Protein AF-A0A7S0DCH8-F1 (afdb_monomer_lite)

Organism: Micromonas pusilla (NCBI:txid38833)

Radius of gyration: 23.66 Å; chains: 1; bounding box: 66×53×72 Å

Sequence (239 aa):
LSTSRATRSSSPWPILDALDDAREVLRHDPRRASEAPAEMHWTLSDPSPGPRAVVRAVAETARVSAALAEELVDMGAVYVDHWPEGRAEARDGDGDGARLFGWSKVEGVSPPPTQATSPSSGGPSAAKKEKWTRVRDKDAVLHKHQRVRVHVHPRRYRDGCWLGAAAWRARVLHEDDDYFVVNKPARLPTQAHESNGCECVPGCVERSLGLNPGTLRVTHRLDASTSGVVVLAKHRAAA

Foldseek 3Di:
DDPPPQPQPDDPQVVLVVVVVVVVVVVPPPPDDPPDDPPDLKWKDDFDQFKDQQLVQQCVGVVHDSSLSLSQLQQLQKWKAAPPAPDDPPPPDDDDDPDDDDDDDDPPDDDPDDDDDDDDDDDPDPRPPHDIDGHNDRRDIRGGRMMMMGSSNADDQRVFQRNAQVSFVVQFPDDDPWKTKGFGDASAWQAADNRGHARHPQNSSCVRNVHDPPQWAFPDTDDNRDTGMGMTTRDDVSD

InterPro domains:
  IPR006145 Pseudouridine synthase, RsuA/RluA-like [PF00849] (178-239)
  IPR020103 Pseudouridine synthase, catalytic domain superfamily [SSF55120] (168-239)
  IPR050188 RluA Pseudouridine Synthase [PTHR21600] (61-239)

Structure (mmCIF, N/CA/C/O backbone):
data_AF-A0A7S0DCH8-F1
#
_entry.id   AF-A0A7S0DCH8-F1
#
loop_
_atom_site.group_PDB
_atom_site.id
_atom_site.type_symbol
_atom_site.label_atom_id
_atom_site.label_alt_id
_atom_site.label_comp_id
_atom_site.label_asym_id
_atom_site.label_entity_id
_atom_site.label_seq_id
_atom_site.pdbx_PDB_ins_code
_atom_site.Cartn_x
_atom_site.Cartn_y
_atom_site.Cartn_z
_atom_site.occupancy
_atom_site.B_iso_or_equiv
_atom_site.auth_seq_id
_atom_site.auth_comp_id
_atom_site.auth_asym_id
_atom_site.auth_atom_id
_atom_site.pdbx_PDB_model_num
ATOM 1 N N . LEU A 1 1 ? -5.850 15.578 -31.309 1.00 35.41 1 LEU A N 1
ATOM 2 C CA . LEU A 1 1 ? -5.074 14.724 -30.381 1.00 35.41 1 LEU A CA 1
ATOM 3 C C . LEU A 1 1 ? -6.064 14.082 -29.423 1.00 35.41 1 LEU A C 1
ATOM 5 O O . LEU A 1 1 ? -6.590 14.769 -28.560 1.00 35.41 1 LEU A O 1
ATOM 9 N N . SER A 1 2 ? -6.419 12.821 -29.674 1.00 32.66 2 SER A N 1
ATOM 10 C CA . SER A 1 2 ? -7.383 12.080 -28.857 1.00 32.66 2 SER A CA 1
ATOM 11 C C . SER A 1 2 ? -6.761 11.819 -27.487 1.00 32.66 2 SER A C 1
ATOM 13 O O . SER A 1 2 ? -5.799 11.059 -27.373 1.00 32.66 2 SER A O 1
ATOM 15 N N . THR A 1 3 ? -7.252 12.500 -26.455 1.00 38.00 3 THR A N 1
ATOM 16 C CA . THR A 1 3 ? -6.931 12.199 -25.063 1.00 38.00 3 THR A CA 1
ATOM 17 C C . THR A 1 3 ? -7.589 10.869 -24.720 1.00 38.00 3 THR A C 1
ATOM 19 O O . THR A 1 3 ? -8.711 10.813 -24.222 1.00 38.00 3 THR A O 1
ATOM 22 N N . SER A 1 4 ? -6.879 9.775 -25.004 1.00 36.22 4 SER A N 1
ATOM 23 C CA . SER A 1 4 ? -7.153 8.485 -24.382 1.00 36.22 4 SER A CA 1
ATOM 24 C C . SER A 1 4 ? -7.036 8.692 -22.876 1.00 36.22 4 SER A C 1
ATOM 26 O O . SER A 1 4 ? -5.943 8.731 -22.306 1.00 36.22 4 SER A O 1
ATOM 28 N N . ARG A 1 5 ? -8.177 8.926 -22.228 1.00 40.16 5 ARG A N 1
ATOM 29 C CA . ARG A 1 5 ? -8.318 8.839 -20.783 1.00 40.16 5 ARG A CA 1
ATOM 30 C C . ARG A 1 5 ? -8.108 7.366 -20.476 1.00 40.16 5 ARG A C 1
ATOM 32 O O . ARG A 1 5 ? -9.068 6.604 -20.477 1.00 40.16 5 ARG A O 1
ATOM 39 N N . ALA A 1 6 ? -6.843 6.976 -20.305 1.00 43.16 6 ALA A N 1
ATOM 40 C CA . ALA A 1 6 ? -6.470 5.666 -19.805 1.00 43.16 6 ALA A CA 1
ATOM 41 C C . ALA A 1 6 ? -7.393 5.395 -18.620 1.00 43.16 6 ALA A C 1
ATOM 43 O O . ALA A 1 6 ? -7.410 6.164 -17.653 1.00 43.16 6 ALA A O 1
ATOM 44 N N . THR A 1 7 ? -8.265 4.403 -18.767 1.00 42.72 7 THR A N 1
ATOM 45 C CA . THR A 1 7 ? -9.204 4.001 -17.730 1.00 42.72 7 THR A CA 1
ATOM 46 C C . THR A 1 7 ? -8.355 3.583 -16.544 1.00 42.72 7 THR A C 1
ATOM 48 O O . THR A 1 7 ? -7.795 2.487 -16.545 1.00 42.72 7 THR A O 1
ATOM 51 N N . ARG A 1 8 ? -8.172 4.493 -15.577 1.00 54.69 8 ARG A N 1
ATOM 52 C CA . ARG A 1 8 ? -7.524 4.173 -14.307 1.00 54.69 8 ARG A CA 1
ATOM 53 C C . ARG A 1 8 ? -8.251 2.951 -13.770 1.00 54.69 8 ARG A C 1
ATOM 55 O O . ARG A 1 8 ? -9.481 2.948 -13.726 1.00 54.69 8 ARG A O 1
ATOM 62 N N . SER A 1 9 ? -7.505 1.908 -13.427 1.00 65.00 9 SER A N 1
ATOM 63 C CA . SER A 1 9 ? -8.098 0.762 -12.746 1.00 65.00 9 SER A CA 1
ATOM 64 C C . SER A 1 9 ? -8.792 1.272 -11.484 1.00 65.00 9 SER A C 1
ATOM 66 O O . SER A 1 9 ? -8.203 2.086 -10.767 1.00 65.00 9 SER A O 1
ATOM 68 N N . SER A 1 10 ? -10.018 0.822 -11.224 1.00 74.88 10 SER A N 1
ATOM 69 C CA . SER A 1 10 ? -10.728 1.161 -9.991 1.00 74.88 10 SER A CA 1
ATOM 70 C C . SER A 1 10 ? -9.901 0.742 -8.781 1.00 74.88 10 SER A C 1
ATOM 72 O O . SER A 1 10 ? -9.305 -0.340 -8.785 1.00 74.88 10 SER A O 1
ATOM 74 N N . SER A 1 11 ? -9.867 1.586 -7.751 1.00 85.38 11 SER A N 1
ATOM 75 C CA . SER A 1 11 ? -9.238 1.203 -6.494 1.00 85.38 11 SER A CA 1
ATOM 76 C C . SER A 1 11 ? -10.086 0.163 -5.748 1.00 85.38 11 SER A C 1
ATOM 78 O O . SER A 1 11 ? -11.309 0.171 -5.887 1.00 85.38 11 SER A O 1
ATOM 80 N N . PRO A 1 12 ? -9.470 -0.762 -4.985 1.00 88.31 12 PRO A N 1
ATOM 81 C CA . PRO A 1 12 ? -10.160 -1.720 -4.136 1.00 88.31 12 PRO A CA 1
ATOM 82 C C . PRO A 1 12 ? -10.729 -1.054 -2.874 1.00 88.31 12 PRO A C 1
ATOM 84 O O . PRO A 1 12 ? -11.378 -1.738 -2.092 1.00 88.31 12 PRO A O 1
ATOM 87 N N . TRP A 1 13 ? -10.498 0.252 -2.678 1.00 93.56 13 TRP A N 1
ATOM 88 C CA . TRP A 1 13 ? -10.947 1.027 -1.521 1.00 93.56 13 TRP A CA 1
ATOM 89 C C . TRP A 1 13 ? -11.900 2.159 -1.935 1.00 93.56 13 TRP A C 1
ATOM 91 O O . TRP A 1 13 ? -11.536 3.342 -1.873 1.00 93.56 13 TRP A O 1
ATOM 101 N N . PRO A 1 14 ? -13.105 1.824 -2.432 1.00 93.69 14 PRO A N 1
ATOM 102 C CA . PRO A 1 14 ? -14.059 2.812 -2.923 1.00 93.69 14 PRO A CA 1
ATOM 103 C C . PRO A 1 14 ? -14.528 3.798 -1.842 1.00 93.69 14 PRO A C 1
ATOM 105 O O . PRO A 1 14 ? -14.798 4.956 -2.169 1.00 93.69 14 PRO A O 1
ATOM 108 N N . ILE A 1 15 ? -14.609 3.399 -0.566 1.00 95.81 15 ILE A N 1
ATOM 109 C CA . ILE A 1 15 ? -15.020 4.314 0.512 1.00 95.81 15 ILE A CA 1
ATOM 110 C C . ILE A 1 15 ? -13.902 5.327 0.789 1.00 95.81 15 ILE A C 1
ATOM 112 O O . ILE A 1 15 ? -14.166 6.528 0.882 1.00 95.81 15 ILE A O 1
ATOM 116 N N . LEU A 1 16 ? -12.646 4.879 0.863 1.00 94.06 16 LEU A N 1
ATOM 117 C CA . LEU A 1 16 ? -11.485 5.762 0.995 1.00 94.06 16 LEU A CA 1
ATOM 118 C C . LEU A 1 16 ? -11.310 6.679 -0.218 1.00 94.06 16 LEU A C 1
ATOM 120 O O . LEU A 1 16 ? -10.814 7.795 -0.061 1.00 94.06 16 LEU A O 1
ATOM 124 N N . ASP A 1 17 ? -11.680 6.234 -1.419 1.00 91.88 17 ASP A N 1
ATOM 125 C CA . ASP A 1 17 ? -11.716 7.101 -2.597 1.00 91.88 17 ASP A CA 1
ATOM 126 C C . ASP A 1 17 ? -12.749 8.212 -2.441 1.00 91.88 17 ASP A C 1
ATOM 128 O O . ASP A 1 17 ? -12.382 9.383 -2.511 1.00 91.88 17 ASP A O 1
ATOM 132 N N . ALA A 1 18 ? -13.997 7.860 -2.122 1.00 91.62 18 ALA A N 1
ATOM 133 C CA . ALA A 1 18 ? -15.072 8.832 -1.939 1.00 91.62 18 ALA A CA 1
ATOM 134 C C . ALA A 1 18 ? -14.748 9.875 -0.853 1.00 91.62 18 ALA A C 1
ATOM 136 O O . ALA A 1 18 ? -15.028 11.063 -1.020 1.00 91.62 18 ALA A O 1
ATOM 137 N N . LEU A 1 19 ? -14.126 9.451 0.252 1.00 90.25 19 LEU A N 1
ATOM 138 C CA . LEU A 1 19 ? -13.714 10.355 1.329 1.00 90.25 19 LEU A CA 1
ATOM 139 C C . LEU A 1 19 ? -12.593 11.301 0.913 1.00 90.25 19 LEU A C 1
ATOM 141 O O . LEU A 1 19 ? -12.594 12.469 1.304 1.00 90.25 19 LEU A O 1
ATOM 145 N N . ASP A 1 20 ? -11.615 10.811 0.159 1.00 88.19 20 ASP A N 1
ATOM 146 C CA . ASP A 1 20 ? -10.507 11.648 -0.279 1.00 88.19 20 ASP A CA 1
ATOM 147 C C . ASP A 1 20 ? -10.957 12.657 -1.346 1.00 88.19 20 ASP A C 1
ATOM 149 O O . ASP A 1 20 ? -10.595 13.828 -1.254 1.00 88.19 20 ASP A O 1
ATOM 153 N N . ASP A 1 21 ? -11.847 12.256 -2.257 1.00 88.62 21 ASP A N 1
ATOM 154 C CA . ASP A 1 21 ? -12.465 13.155 -3.238 1.00 88.62 21 ASP A CA 1
ATOM 155 C C . ASP A 1 21 ? -13.313 14.240 -2.544 1.00 88.62 21 ASP A C 1
ATOM 157 O O . ASP A 1 21 ? -13.194 15.429 -2.852 1.00 88.62 21 ASP A O 1
ATOM 161 N N . ALA A 1 22 ? -14.105 13.873 -1.528 1.00 86.56 22 ALA A N 1
ATOM 162 C CA . ALA A 1 22 ? -14.853 14.840 -0.720 1.00 86.56 22 ALA A CA 1
ATOM 163 C C . ALA A 1 22 ? -13.927 15.854 -0.020 1.00 86.56 22 ALA A C 1
ATOM 165 O O . ALA A 1 22 ? -14.248 17.042 0.073 1.00 86.56 22 ALA A O 1
ATOM 166 N N . ARG A 1 23 ? -12.748 15.419 0.446 1.00 82.75 23 ARG A N 1
ATOM 167 C CA . ARG A 1 23 ? -11.748 16.309 1.059 1.00 82.75 23 ARG A CA 1
ATOM 168 C C . ARG A 1 23 ? -11.119 17.255 0.048 1.00 82.75 23 ARG A C 1
ATOM 170 O O . ARG A 1 23 ? -10.886 18.410 0.398 1.00 82.75 23 ARG A O 1
ATOM 177 N N . GLU A 1 24 ? -10.827 16.796 -1.165 1.00 81.31 24 GLU A N 1
ATOM 178 C CA . GLU A 1 24 ? -10.310 17.665 -2.228 1.00 81.31 24 GLU A CA 1
ATOM 179 C C . GLU A 1 24 ? -11.303 18.782 -2.559 1.00 81.31 24 GLU A C 1
ATOM 181 O O . GLU A 1 24 ? -10.910 19.949 -2.591 1.00 81.31 24 GLU A O 1
ATOM 186 N N . VAL A 1 25 ? -12.595 18.457 -2.676 1.00 81.19 25 VAL A N 1
ATOM 187 C CA . VAL A 1 25 ? -13.658 19.457 -2.876 1.00 81.19 25 VAL A CA 1
ATOM 188 C C . VAL A 1 25 ? -13.671 20.485 -1.742 1.00 81.19 25 VAL A C 1
ATOM 190 O O . VAL A 1 25 ? -13.683 21.687 -1.997 1.00 81.19 25 VAL A O 1
ATOM 193 N N . LEU A 1 26 ? -13.604 20.033 -0.486 1.00 77.31 26 LEU A N 1
ATOM 194 C CA . LEU A 1 26 ? -13.625 20.922 0.681 1.00 77.31 26 LEU A CA 1
ATOM 195 C C . LEU A 1 26 ? -12.367 21.791 0.823 1.00 77.31 26 LEU A C 1
ATOM 197 O O . LEU A 1 26 ? -12.456 22.890 1.365 1.00 77.31 26 LEU A O 1
ATOM 201 N N . ARG A 1 27 ? -11.195 21.319 0.374 1.00 73.06 27 ARG A N 1
ATOM 202 C CA . ARG A 1 27 ? -9.943 22.104 0.380 1.00 73.06 27 ARG A CA 1
ATOM 203 C C . ARG A 1 27 ? -9.966 23.248 -0.623 1.00 73.06 27 ARG A C 1
ATOM 205 O O . ARG A 1 27 ? -9.302 24.255 -0.403 1.00 73.06 27 ARG A O 1
ATOM 212 N N . HIS A 1 28 ? -10.692 23.070 -1.720 1.00 70.62 28 HIS A N 1
ATOM 213 C CA . HIS A 1 28 ? -10.832 24.069 -2.770 1.00 70.62 28 HIS A CA 1
ATOM 214 C C . HIS A 1 28 ? -12.082 24.946 -2.601 1.00 70.62 28 HIS A C 1
ATOM 216 O O . HIS A 1 28 ? -12.336 25.769 -3.476 1.00 70.62 28 HIS A O 1
ATOM 222 N N . ASP A 1 29 ? -12.839 24.820 -1.498 1.00 72.56 29 ASP A N 1
ATOM 223 C CA . ASP A 1 29 ? -13.945 25.734 -1.194 1.00 72.56 29 ASP A CA 1
ATOM 224 C C . ASP A 1 29 ? -13.387 27.095 -0.732 1.00 72.56 29 ASP A C 1
ATOM 226 O O . ASP A 1 29 ? -12.869 27.203 0.385 1.00 72.56 29 ASP A O 1
ATOM 230 N N . PRO A 1 30 ? -13.507 28.161 -1.548 1.00 67.44 30 PRO A N 1
ATOM 231 C CA . PRO A 1 30 ? -12.948 29.474 -1.230 1.00 67.44 30 PRO A CA 1
ATOM 232 C C . PRO A 1 30 ? -13.629 30.143 -0.026 1.00 67.44 30 PRO A C 1
ATOM 234 O O . PRO A 1 30 ? -13.135 31.150 0.475 1.00 67.44 30 PRO A O 1
ATOM 237 N N . ARG A 1 31 ? -14.766 29.609 0.444 1.00 71.69 31 ARG A N 1
ATOM 238 C CA . ARG A 1 31 ? -15.517 30.133 1.595 1.00 71.69 31 ARG A CA 1
ATOM 239 C C . ARG A 1 31 ? -14.986 29.621 2.931 1.00 71.69 31 ARG A C 1
ATOM 241 O O . ARG A 1 31 ? -15.403 30.119 3.975 1.00 71.69 31 ARG A O 1
ATOM 248 N N . ARG A 1 32 ? -14.091 28.629 2.925 1.00 62.12 32 ARG A N 1
ATOM 249 C CA . ARG A 1 32 ? -13.526 28.054 4.145 1.00 62.12 32 ARG A CA 1
ATOM 250 C C . ARG A 1 32 ? -12.202 28.750 4.460 1.00 62.12 32 ARG A C 1
ATOM 252 O O . ARG A 1 32 ? -11.161 28.411 3.904 1.00 62.12 32 ARG A O 1
ATOM 259 N N . ALA A 1 33 ? -12.249 29.744 5.347 1.00 53.19 33 ALA A N 1
ATOM 260 C CA . ALA A 1 33 ? -11.041 30.303 5.944 1.00 53.19 33 ALA A CA 1
ATOM 261 C C . ALA A 1 33 ? -10.227 29.176 6.608 1.00 53.19 33 ALA A C 1
ATOM 263 O O . ALA A 1 33 ? -10.791 28.225 7.149 1.00 53.19 33 ALA A O 1
ATOM 264 N N . SER A 1 34 ? -8.903 29.276 6.503 1.00 58.16 34 SER A N 1
ATOM 265 C CA . SER A 1 34 ? -7.896 28.323 6.982 1.00 58.16 34 SER A CA 1
ATOM 266 C C . SER A 1 34 ? -7.970 28.092 8.503 1.00 58.16 34 SER A C 1
ATOM 268 O O . SER A 1 34 ? -7.129 28.566 9.261 1.00 58.16 34 SER A O 1
ATOM 270 N N . GLU A 1 35 ? -8.944 27.316 8.956 1.00 53.06 35 GLU A N 1
ATOM 271 C CA . GLU A 1 35 ? -8.975 26.721 10.291 1.00 53.06 35 GLU A CA 1
ATOM 272 C C . GLU A 1 35 ? -9.000 25.203 10.128 1.00 53.06 35 GLU A C 1
ATOM 274 O O . GLU A 1 35 ? -10.030 24.540 10.243 1.00 53.06 35 GLU A O 1
ATOM 279 N N . ALA A 1 36 ? -7.844 24.635 9.785 1.00 52.00 36 ALA A N 1
ATOM 280 C CA . ALA A 1 36 ? -7.603 23.225 10.038 1.00 52.00 36 ALA A CA 1
ATOM 281 C C . ALA A 1 36 ? -6.965 23.141 11.431 1.00 52.00 36 ALA A C 1
ATOM 283 O O . ALA A 1 36 ? -5.813 23.562 11.576 1.00 52.00 36 ALA A O 1
ATOM 284 N N . PRO A 1 37 ? -7.674 22.658 12.467 1.00 46.12 37 PRO A N 1
ATOM 285 C CA . PRO A 1 37 ? -7.021 22.382 13.734 1.00 46.12 37 PRO A CA 1
ATOM 286 C C . PRO A 1 37 ? -5.888 21.379 13.496 1.00 46.12 37 PRO A C 1
ATOM 288 O O . PRO A 1 37 ? -5.978 20.513 12.621 1.00 46.12 37 PRO A O 1
ATOM 291 N N . ALA A 1 38 ? -4.813 21.510 14.273 1.00 46.59 38 ALA A N 1
ATOM 292 C CA . ALA A 1 38 ? -3.685 20.583 14.306 1.00 46.59 38 ALA A CA 1
ATOM 293 C C . ALA A 1 38 ? -4.102 19.245 14.948 1.00 46.59 38 ALA A C 1
ATOM 295 O O . ALA A 1 38 ? -3.537 18.809 15.949 1.00 46.59 38 ALA A O 1
ATOM 296 N N . GLU A 1 39 ? -5.150 18.619 14.414 1.00 53.69 39 GLU A N 1
ATOM 297 C CA . GLU A 1 39 ? -5.581 17.295 14.822 1.00 53.69 39 GLU A CA 1
ATOM 298 C C . GLU A 1 39 ? -4.474 16.300 14.495 1.00 53.69 39 GLU A C 1
ATOM 300 O O . GLU A 1 39 ? -3.899 16.292 13.399 1.00 53.69 39 GLU A O 1
ATOM 305 N N . MET A 1 40 ? -4.163 15.454 15.476 1.00 60.06 40 MET A N 1
ATOM 306 C CA . MET A 1 40 ? -3.267 14.332 15.266 1.00 60.06 40 MET A CA 1
ATOM 307 C C . MET A 1 40 ? -3.755 13.537 14.054 1.00 60.06 40 MET A C 1
ATOM 309 O O . MET A 1 40 ? -4.923 13.174 13.945 1.00 60.06 40 MET A O 1
ATOM 313 N N . HIS A 1 41 ? -2.844 13.249 13.128 1.00 78.00 41 HIS A N 1
ATOM 314 C CA . HIS A 1 41 ? -3.147 12.553 11.875 1.00 78.00 41 HIS A CA 1
ATOM 315 C C . HIS A 1 41 ? -3.529 11.064 12.070 1.00 78.00 41 HIS A C 1
ATOM 317 O O . HIS A 1 41 ? -3.635 10.310 11.096 1.00 78.00 41 HIS A O 1
ATOM 323 N N . TRP A 1 42 ? -3.708 10.635 13.322 1.00 87.81 42 TRP A N 1
ATOM 324 C CA . TRP A 1 42 ? -4.154 9.316 13.751 1.00 87.81 42 TRP A CA 1
ATOM 325 C C . TRP A 1 42 ? -4.917 9.384 15.077 1.00 87.81 42 TRP A C 1
ATOM 327 O O . TRP A 1 42 ? -4.741 10.301 15.876 1.00 87.81 42 TRP A O 1
ATOM 337 N N . THR A 1 43 ? -5.733 8.360 15.313 1.00 91.56 43 THR A N 1
ATOM 338 C CA . THR A 1 43 ? -6.424 8.089 16.580 1.00 91.56 43 THR A CA 1
ATOM 339 C C . THR A 1 43 ? -5.808 6.870 17.266 1.00 91.56 43 THR A C 1
ATOM 341 O O . THR A 1 43 ? -5.157 6.049 16.614 1.00 91.56 43 THR A O 1
ATOM 344 N N . LEU A 1 44 ? -5.973 6.765 18.584 1.00 92.94 44 LEU A N 1
ATOM 345 C CA . LEU A 1 44 ? -5.394 5.711 19.415 1.00 92.94 44 LEU A CA 1
ATOM 346 C C . LEU A 1 44 ? -6.452 5.169 20.368 1.00 92.94 44 LEU A C 1
ATOM 348 O O . LEU A 1 44 ? -7.173 5.947 20.987 1.00 92.94 44 LEU A O 1
ATOM 352 N N . SER A 1 45 ? -6.542 3.847 20.468 1.00 93.38 45 SER A N 1
ATOM 353 C CA . SER A 1 45 ? -7.463 3.195 21.393 1.00 93.38 45 SER A CA 1
ATOM 354 C C . SER A 1 45 ? -6.882 3.108 22.800 1.00 93.38 45 SER A C 1
ATOM 356 O O . SER A 1 45 ? -5.663 3.028 22.986 1.00 93.38 45 SER A O 1
ATOM 358 N N . ASP A 1 46 ? -7.770 2.969 23.781 1.00 91.81 46 ASP A N 1
ATOM 359 C CA . ASP A 1 46 ? -7.399 2.378 25.062 1.00 91.81 46 ASP A CA 1
ATOM 360 C C . ASP A 1 46 ? -6.903 0.928 24.870 1.00 91.81 46 ASP A C 1
ATOM 362 O O . ASP A 1 46 ? -7.226 0.281 23.858 1.00 91.81 46 ASP A O 1
ATOM 366 N N . PRO A 1 47 ? -6.111 0.385 25.814 1.00 90.69 47 PRO A N 1
ATOM 367 C CA . PRO A 1 47 ? -5.711 -1.017 25.796 1.00 90.69 47 PRO A CA 1
ATOM 368 C C . PRO A 1 47 ? -6.930 -1.939 25.830 1.00 90.69 47 PRO A C 1
ATOM 370 O O . PRO A 1 47 ? -7.855 -1.744 26.620 1.00 90.69 47 PRO A O 1
ATOM 373 N N . SER A 1 48 ? -6.919 -2.983 25.006 1.00 90.94 48 SER A N 1
ATOM 374 C CA . SER A 1 48 ? -8.040 -3.908 24.932 1.00 90.94 48 SER A CA 1
ATOM 375 C C . SER A 1 48 ? -8.210 -4.666 26.254 1.00 90.94 48 SER A C 1
ATOM 377 O O . SER A 1 48 ? -7.237 -5.238 26.760 1.00 90.94 48 SER A O 1
ATOM 379 N N . PRO A 1 49 ? -9.433 -4.750 26.805 1.00 89.38 49 PRO A N 1
ATOM 380 C CA . PRO A 1 49 ? -9.695 -5.525 28.016 1.00 89.38 49 PRO A CA 1
ATOM 381 C C . PRO A 1 49 ? -9.651 -7.045 27.772 1.00 89.38 49 PRO A C 1
ATOM 383 O O . PRO A 1 49 ? -9.530 -7.818 28.718 1.00 89.38 49 PRO A O 1
ATOM 386 N N . GLY A 1 50 ? -9.726 -7.486 26.512 1.00 90.69 50 GLY A N 1
ATOM 387 C CA . GLY A 1 50 ? -9.720 -8.895 26.118 1.00 90.69 50 GLY A CA 1
ATOM 388 C C . GLY A 1 50 ? -9.666 -9.076 24.595 1.00 90.69 50 GLY A C 1
ATOM 389 O O . GLY A 1 50 ? -9.506 -8.090 23.872 1.00 90.69 50 GLY A O 1
ATOM 390 N N . PRO A 1 51 ? -9.780 -10.317 24.091 1.00 94.31 51 PRO A N 1
ATOM 391 C CA . PRO A 1 51 ? -9.787 -10.597 22.657 1.00 94.31 51 PRO A CA 1
ATOM 392 C C . PRO A 1 51 ? -10.945 -9.898 21.935 1.00 94.31 51 PRO A C 1
ATOM 394 O O . PRO A 1 51 ? -12.103 -10.030 22.332 1.00 94.31 51 PRO A O 1
ATOM 397 N N . ARG A 1 52 ? -10.648 -9.169 20.857 1.00 94.44 52 ARG A N 1
ATOM 398 C CA . ARG A 1 52 ? -11.651 -8.508 20.009 1.00 94.44 52 ARG A CA 1
ATOM 399 C C . ARG A 1 52 ? -11.174 -8.404 18.564 1.00 94.44 52 ARG A C 1
ATOM 401 O O . ARG A 1 52 ? -9.986 -8.234 18.324 1.00 94.44 52 ARG A O 1
ATOM 408 N N . ALA A 1 53 ? -12.091 -8.452 17.602 1.00 97.06 53 ALA A N 1
ATOM 409 C CA . ALA A 1 53 ? -11.745 -8.259 16.192 1.00 97.06 53 ALA A CA 1
ATOM 410 C C . ALA A 1 53 ? -11.098 -6.879 15.965 1.00 97.06 53 ALA A C 1
ATOM 412 O O . ALA A 1 53 ? -11.610 -5.867 16.466 1.00 97.06 53 ALA A O 1
ATOM 413 N N . VAL A 1 54 ? -10.003 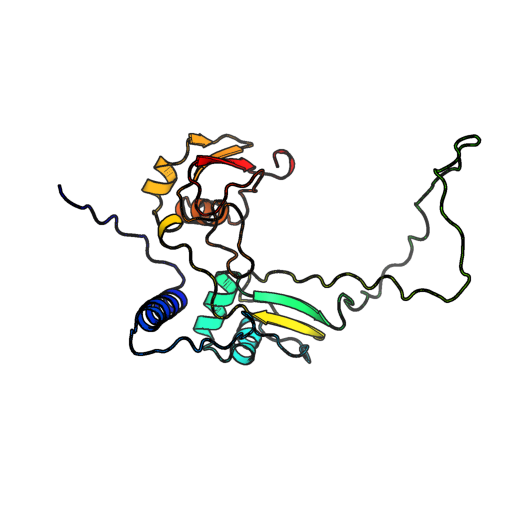-6.828 15.196 1.00 96.94 54 VAL A N 1
ATOM 414 C CA . VAL A 1 54 ? -9.293 -5.573 14.898 1.00 96.94 54 VAL A CA 1
ATOM 415 C C . VAL A 1 54 ? -10.207 -4.594 14.172 1.00 96.94 54 VAL A C 1
ATOM 417 O O . VAL A 1 54 ? -10.283 -3.441 14.584 1.00 96.94 54 VAL A O 1
ATOM 420 N N . VAL A 1 55 ? -10.974 -5.040 13.173 1.00 97.81 55 VAL A N 1
ATOM 421 C CA . VAL A 1 55 ? -11.928 -4.182 12.441 1.00 97.81 55 VAL A CA 1
ATOM 422 C C . VAL A 1 55 ? -12.905 -3.490 13.392 1.00 97.81 55 VAL A C 1
ATOM 424 O O . VAL A 1 55 ? -13.130 -2.286 13.288 1.00 97.81 55 VAL A O 1
ATOM 427 N N . ARG A 1 56 ? -13.428 -4.214 14.390 1.00 97.31 56 ARG A N 1
ATOM 428 C CA . ARG A 1 56 ? -14.311 -3.627 15.404 1.00 97.31 56 ARG A CA 1
ATOM 429 C C . ARG A 1 56 ? -13.577 -2.603 16.274 1.00 97.31 56 ARG A C 1
ATOM 431 O O . ARG A 1 56 ? -14.143 -1.567 16.600 1.00 97.31 56 ARG A O 1
ATOM 438 N N . ALA A 1 57 ? -12.336 -2.888 16.678 1.00 97.00 57 ALA A N 1
ATOM 439 C CA . ALA A 1 57 ? -11.501 -1.937 17.422 1.00 97.00 57 ALA A CA 1
ATOM 440 C C . ALA A 1 57 ? -11.246 -0.652 16.628 1.00 97.00 57 ALA A C 1
ATOM 442 O O . ALA A 1 57 ? -11.383 0.442 17.169 1.00 97.00 57 ALA A O 1
ATOM 443 N N . VAL A 1 58 ? -10.941 -0.781 15.339 1.00 97.62 58 VAL A N 1
ATOM 444 C CA . VAL A 1 58 ? -10.708 0.338 14.422 1.00 97.62 58 VAL A CA 1
ATOM 445 C C . VAL A 1 58 ? -11.976 1.172 14.248 1.00 97.62 58 VAL A C 1
ATOM 447 O O . VAL A 1 58 ? -11.915 2.389 14.408 1.00 97.62 58 VAL A O 1
ATOM 450 N N . ALA A 1 59 ? -13.121 0.531 13.992 1.00 97.75 59 ALA A N 1
ATOM 451 C CA . ALA A 1 59 ? -14.406 1.204 13.813 1.00 97.75 59 ALA A CA 1
ATOM 452 C C . ALA A 1 59 ? -14.795 2.050 15.035 1.00 97.75 59 ALA A C 1
ATOM 454 O O . ALA A 1 59 ? -15.140 3.221 14.892 1.00 97.75 59 ALA A O 1
ATOM 455 N N . GLU A 1 60 ? -14.677 1.488 16.241 1.00 96.31 60 GLU A N 1
ATOM 456 C CA . GLU A 1 60 ? -14.988 2.197 17.488 1.00 96.31 60 GLU A CA 1
ATOM 457 C C . GLU A 1 60 ? -13.982 3.326 17.778 1.00 96.31 60 GLU A C 1
ATOM 459 O O . GLU A 1 60 ? -14.387 4.434 18.128 1.00 96.31 60 GLU A O 1
ATOM 464 N N . THR A 1 61 ? -12.682 3.079 17.572 1.00 95.81 61 THR A N 1
ATOM 465 C CA . THR A 1 61 ? -11.607 4.051 17.865 1.00 95.81 61 THR A CA 1
ATOM 466 C C . THR A 1 61 ? -11.654 5.256 16.931 1.00 95.81 61 THR A C 1
ATOM 468 O O . THR A 1 61 ? -11.572 6.398 17.378 1.00 95.81 61 THR A O 1
ATOM 471 N N . ALA A 1 62 ? -11.806 5.010 15.630 1.00 95.00 62 ALA A N 1
ATOM 472 C CA . ALA A 1 62 ? -11.862 6.059 14.618 1.00 95.00 62 ALA A CA 1
ATOM 473 C C . ALA A 1 62 ? -13.280 6.613 14.404 1.00 95.00 62 ALA A C 1
ATOM 475 O O . ALA A 1 62 ? -13.441 7.567 13.646 1.00 95.00 62 ALA A O 1
ATOM 476 N N . ARG A 1 63 ? -14.298 6.038 15.064 1.00 95.44 63 ARG A N 1
ATOM 477 C CA . ARG A 1 63 ? -15.724 6.373 14.899 1.00 95.44 63 ARG A CA 1
ATOM 478 C C . ARG A 1 63 ? -16.175 6.303 13.438 1.00 95.44 63 ARG A C 1
ATOM 480 O O . ARG A 1 63 ? -16.824 7.210 12.922 1.00 95.44 63 ARG A O 1
ATOM 487 N N . VAL A 1 64 ? -15.816 5.209 12.777 1.00 95.88 64 VAL A N 1
ATOM 488 C CA . VAL A 1 64 ? -16.122 4.943 11.367 1.00 95.88 64 VAL A CA 1
ATOM 489 C C . VAL A 1 64 ? -16.989 3.697 11.212 1.00 95.88 64 VAL A C 1
ATOM 491 O O . VAL A 1 64 ? -17.123 2.895 12.134 1.00 95.88 64 VAL A O 1
ATOM 494 N N . SER A 1 65 ? -17.578 3.516 10.029 1.00 97.81 65 SER A N 1
ATOM 495 C CA . SER A 1 65 ? -18.291 2.280 9.702 1.00 97.81 65 SER A CA 1
ATOM 496 C C . SER A 1 65 ? -17.343 1.075 9.688 1.00 97.81 65 SER A C 1
ATOM 498 O O . SER A 1 65 ? -16.146 1.211 9.430 1.00 97.81 65 SER A O 1
ATOM 500 N N . ALA A 1 66 ? -17.884 -0.127 9.911 1.00 97.75 66 ALA A N 1
ATOM 501 C CA . ALA A 1 66 ? -17.109 -1.366 9.814 1.00 97.75 66 ALA A CA 1
ATOM 502 C C . ALA A 1 66 ? -16.479 -1.547 8.420 1.00 97.75 66 ALA A C 1
ATOM 504 O O . ALA A 1 66 ? -15.318 -1.923 8.321 1.00 97.75 66 ALA A O 1
ATOM 505 N N . ALA A 1 67 ? -17.205 -1.185 7.357 1.00 97.31 67 ALA A N 1
ATOM 506 C CA . ALA A 1 67 ? -16.694 -1.247 5.989 1.00 97.31 67 ALA A CA 1
ATOM 507 C C . ALA A 1 67 ? -15.485 -0.317 5.770 1.00 97.31 67 ALA A C 1
ATOM 509 O O . ALA A 1 67 ? -14.488 -0.727 5.185 1.00 97.31 67 ALA A O 1
ATOM 510 N N . LEU A 1 68 ? -15.523 0.914 6.299 1.00 97.19 68 LEU A N 1
ATOM 511 C CA . LEU A 1 68 ? -14.363 1.807 6.239 1.00 97.19 68 LEU A CA 1
ATOM 512 C C . LEU A 1 68 ? -13.209 1.295 7.109 1.00 97.19 68 LEU A C 1
ATOM 514 O O . LEU A 1 68 ? -12.050 1.416 6.727 1.00 97.19 68 LEU A O 1
ATOM 518 N N . ALA A 1 69 ? -13.504 0.704 8.267 1.00 97.75 69 ALA A N 1
ATOM 519 C CA . ALA A 1 69 ? -12.485 0.079 9.101 1.00 97.75 69 ALA A CA 1
ATOM 520 C C . ALA A 1 69 ? -11.773 -1.081 8.381 1.00 97.75 69 ALA A C 1
ATOM 522 O O . ALA A 1 69 ? -10.554 -1.190 8.497 1.00 97.75 69 ALA A O 1
ATOM 523 N N . GLU A 1 70 ? -12.492 -1.899 7.604 1.00 97.69 70 GLU A N 1
ATOM 524 C CA . GLU A 1 70 ? -11.885 -2.922 6.741 1.00 97.69 70 GLU A CA 1
ATOM 525 C C . GLU A 1 70 ? -10.948 -2.305 5.699 1.00 97.69 70 GLU A C 1
ATOM 527 O O . GLU A 1 70 ? -9.798 -2.730 5.600 1.00 97.69 70 GLU A O 1
ATOM 532 N N . GLU A 1 71 ? -11.387 -1.268 4.975 1.00 97.31 71 GLU A N 1
ATOM 533 C CA . GLU A 1 71 ? -10.533 -0.593 3.986 1.00 97.31 71 GLU A CA 1
ATOM 534 C C . GLU A 1 71 ? -9.297 0.058 4.626 1.00 97.31 71 GLU A C 1
ATOM 536 O O . GLU A 1 71 ? -8.208 0.020 4.055 1.00 97.31 71 GLU A O 1
ATOM 541 N N . LEU A 1 72 ? -9.426 0.622 5.832 1.00 97.31 72 LEU A N 1
ATOM 542 C CA . LEU A 1 72 ? -8.297 1.175 6.583 1.00 97.31 72 LEU A CA 1
ATOM 543 C C . LEU A 1 72 ? -7.282 0.090 6.966 1.00 97.31 72 LEU A C 1
ATOM 545 O O . LEU A 1 72 ? -6.077 0.333 6.876 1.00 97.31 72 LEU A O 1
ATOM 549 N N . VAL A 1 73 ? -7.737 -1.094 7.384 1.00 97.19 73 VAL A N 1
ATOM 550 C CA . VAL A 1 73 ? -6.837 -2.222 7.671 1.00 97.19 73 VAL A CA 1
ATOM 551 C C . VAL A 1 73 ? -6.167 -2.714 6.388 1.00 97.19 73 VAL A C 1
ATOM 553 O O . VAL A 1 73 ? -4.944 -2.850 6.370 1.00 97.19 73 VAL A O 1
ATOM 556 N N . ASP A 1 74 ? -6.929 -2.910 5.312 1.00 95.25 74 ASP A N 1
ATOM 557 C CA . ASP A 1 74 ? -6.418 -3.431 4.037 1.00 95.25 74 ASP A CA 1
ATOM 558 C C . ASP A 1 74 ? -5.418 -2.471 3.362 1.00 95.25 74 ASP A C 1
ATOM 560 O O . ASP A 1 74 ? -4.364 -2.890 2.889 1.00 95.25 74 ASP A O 1
ATOM 564 N N . MET A 1 75 ? -5.660 -1.155 3.429 1.00 94.56 75 MET A N 1
ATOM 565 C CA . MET A 1 75 ? -4.711 -0.107 3.011 1.00 94.56 75 MET A CA 1
ATOM 566 C C . MET A 1 75 ? -3.432 -0.083 3.876 1.00 94.56 75 MET A C 1
ATOM 568 O O . MET A 1 75 ? -2.433 0.570 3.548 1.00 94.56 75 MET A O 1
ATOM 572 N N . GLY A 1 76 ? -3.447 -0.762 5.023 1.00 95.88 76 GLY A N 1
ATOM 573 C CA . GLY A 1 76 ? -2.372 -0.773 6.002 1.00 95.88 76 GLY A CA 1
ATOM 574 C C . GLY A 1 76 ? -2.342 0.469 6.890 1.00 95.88 76 GLY A C 1
ATOM 575 O O . GLY A 1 76 ? -1.304 0.759 7.467 1.00 95.88 76 GLY A O 1
ATOM 576 N N . ALA A 1 77 ? -3.430 1.219 7.029 1.00 96.94 77 ALA A N 1
ATOM 577 C CA . ALA A 1 77 ? -3.496 2.443 7.835 1.00 96.94 77 ALA A CA 1
ATOM 578 C C . ALA A 1 77 ? -3.552 2.190 9.360 1.00 96.94 77 ALA A C 1
ATOM 580 O O . ALA A 1 77 ? -3.668 3.137 10.142 1.00 96.94 77 ALA A O 1
ATOM 581 N N . VAL A 1 78 ? -3.475 0.927 9.791 1.00 97.75 78 VAL A N 1
ATOM 582 C CA . VAL A 1 78 ? -3.669 0.496 11.181 1.00 97.75 78 VAL A CA 1
ATOM 583 C C . VAL A 1 78 ? -2.406 -0.157 11.736 1.00 97.75 78 VAL A C 1
ATOM 585 O O . VAL A 1 78 ? -1.758 -0.972 11.076 1.00 97.75 78 VAL A O 1
ATOM 588 N N . TYR A 1 79 ? -2.072 0.177 12.979 1.00 96.56 79 TYR A N 1
ATOM 589 C CA . TYR A 1 79 ? -0.978 -0.427 13.732 1.00 96.56 79 TYR A CA 1
ATOM 590 C C . TYR A 1 79 ? -1.458 -0.945 15.081 1.00 96.56 79 TYR A C 1
ATOM 592 O O . TYR A 1 79 ? -2.374 -0.382 15.670 1.00 96.56 79 TYR A O 1
ATOM 600 N N . VAL A 1 80 ? -0.790 -1.978 15.585 1.00 94.44 80 VAL A N 1
ATOM 601 C CA . VAL A 1 80 ? -0.988 -2.533 16.925 1.00 94.44 80 VAL A CA 1
ATOM 602 C C . VAL A 1 80 ? 0.315 -2.466 17.710 1.00 94.44 80 VAL A C 1
ATOM 604 O O . VAL A 1 80 ? 1.392 -2.699 17.158 1.00 94.44 80 VAL A O 1
ATOM 607 N N . ASP A 1 81 ? 0.204 -2.168 18.998 1.00 90.75 81 ASP A N 1
ATOM 608 C CA . ASP A 1 81 ? 1.282 -2.290 19.980 1.00 90.75 81 ASP A CA 1
ATOM 609 C C . ASP A 1 81 ? 0.741 -2.889 21.289 1.00 90.75 81 ASP A C 1
ATOM 611 O O . ASP A 1 81 ? -0.475 -2.927 21.511 1.00 90.75 81 ASP A O 1
ATOM 615 N N . HIS A 1 82 ? 1.638 -3.386 22.141 1.00 84.19 82 HIS A N 1
ATOM 616 C CA . HIS A 1 82 ? 1.308 -3.959 23.443 1.00 84.19 82 HIS A CA 1
ATOM 617 C C . HIS A 1 82 ? 1.538 -2.943 24.567 1.00 84.19 82 HIS A C 1
ATOM 619 O O . HIS A 1 82 ? 2.613 -2.358 24.669 1.00 84.19 82 HIS A O 1
ATOM 625 N N . TRP A 1 83 ? 0.537 -2.775 25.428 1.00 77.19 83 TRP A N 1
ATOM 626 C CA . TRP A 1 83 ? 0.524 -1.868 26.572 1.00 77.19 83 TRP A CA 1
ATOM 627 C C . TRP A 1 83 ? 0.719 -2.623 27.899 1.00 77.19 83 TRP A C 1
ATOM 629 O O . TRP A 1 83 ? 0.195 -3.719 28.057 1.00 77.19 83 TRP A O 1
ATOM 639 N N . PRO A 1 84 ? 1.399 -2.056 28.905 1.00 72.00 84 PRO A N 1
ATOM 640 C CA . PRO A 1 84 ? 2.340 -0.946 28.779 1.00 72.00 84 PRO A CA 1
ATOM 641 C C . PRO A 1 84 ? 3.478 -1.317 27.818 1.00 72.00 84 PRO A C 1
ATOM 643 O O . PRO A 1 84 ? 3.763 -2.502 27.615 1.00 72.00 84 PRO A O 1
ATOM 646 N N . GLU A 1 85 ? 4.067 -0.300 27.193 1.00 65.12 85 GLU A N 1
ATOM 647 C CA . GLU A 1 85 ? 4.871 -0.401 25.973 1.00 65.12 85 GLU A CA 1
ATOM 648 C C . GLU A 1 85 ? 5.864 -1.575 26.007 1.00 65.12 85 GLU A C 1
ATOM 650 O O . GLU A 1 85 ? 6.707 -1.699 26.901 1.00 65.12 85 GLU A O 1
ATOM 655 N N . GLY A 1 86 ? 5.773 -2.464 25.016 1.00 54.44 86 GLY A N 1
ATOM 656 C CA . GLY A 1 86 ? 6.763 -3.523 24.800 1.00 54.44 86 GLY A CA 1
ATOM 657 C C . GLY A 1 86 ? 6.769 -4.675 25.819 1.00 54.44 86 GLY A C 1
ATOM 658 O O . GLY A 1 86 ? 7.659 -5.533 25.737 1.00 54.44 86 GLY A O 1
ATOM 659 N N . ARG A 1 87 ? 5.803 -4.753 26.748 1.00 55.00 87 ARG A N 1
ATOM 660 C CA . ARG A 1 87 ? 5.592 -5.934 27.605 1.00 55.00 87 ARG A CA 1
ATOM 661 C C . ARG A 1 87 ? 4.539 -6.864 27.015 1.00 55.00 87 ARG A C 1
ATOM 663 O O . ARG A 1 87 ? 3.401 -6.838 27.452 1.00 55.00 87 ARG A O 1
ATOM 670 N N . ALA A 1 88 ? 4.929 -7.737 26.088 1.00 54.31 88 ALA A N 1
ATOM 671 C CA . ALA A 1 88 ? 4.187 -8.991 25.953 1.00 54.31 88 ALA A CA 1
ATOM 672 C C . ALA A 1 88 ? 4.270 -9.732 27.299 1.00 54.31 88 ALA A C 1
ATOM 674 O O . ALA A 1 88 ? 5.353 -9.761 27.894 1.00 54.31 88 ALA A O 1
ATOM 675 N N . GLU A 1 89 ? 3.161 -10.293 27.792 1.00 49.47 89 GLU A N 1
ATOM 676 C CA . GLU A 1 89 ? 3.227 -11.236 28.915 1.00 49.47 89 GLU A CA 1
ATOM 677 C C . GLU A 1 89 ? 4.255 -12.319 28.550 1.00 49.47 89 GLU A C 1
ATOM 679 O O . GLU A 1 89 ? 4.249 -12.842 27.429 1.00 49.47 89 GLU A O 1
ATOM 684 N N . ALA A 1 90 ? 5.220 -12.564 29.442 1.00 45.44 90 ALA A N 1
ATOM 685 C CA . ALA A 1 90 ? 6.205 -13.612 29.232 1.00 45.44 90 ALA A CA 1
ATOM 686 C C . ALA A 1 90 ? 5.440 -14.919 29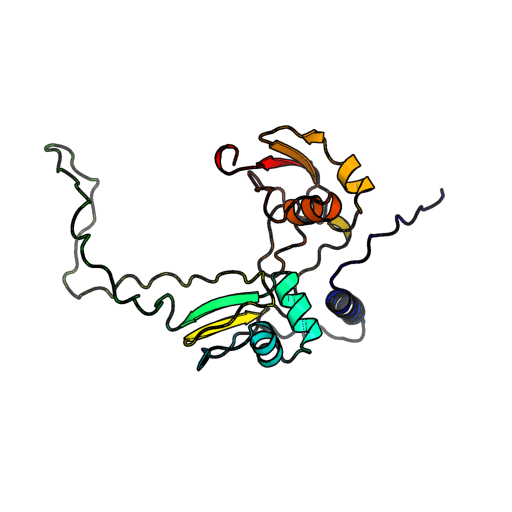.003 1.00 45.44 90 ALA A C 1
ATOM 688 O O . ALA A 1 90 ? 4.557 -15.265 29.783 1.00 45.44 90 ALA A O 1
ATOM 689 N N . ARG A 1 91 ? 5.738 -15.625 27.908 1.00 42.31 91 ARG A N 1
ATOM 690 C CA . ARG A 1 91 ? 5.300 -17.012 27.777 1.00 42.31 91 ARG A CA 1
ATOM 691 C C . ARG A 1 91 ? 6.029 -17.778 28.873 1.00 42.31 91 ARG A C 1
ATOM 693 O O . ARG A 1 91 ? 7.240 -17.953 28.775 1.00 42.31 91 ARG A O 1
ATOM 700 N N . ASP A 1 92 ? 5.314 -18.158 29.923 1.00 38.19 92 ASP A N 1
ATOM 701 C CA . ASP A 1 92 ? 5.839 -19.071 30.929 1.00 38.19 92 ASP A CA 1
ATOM 702 C C . ASP A 1 92 ? 6.174 -20.397 30.233 1.00 38.19 92 ASP A C 1
ATOM 704 O O . ASP A 1 92 ? 5.287 -21.095 29.740 1.00 38.19 92 ASP A O 1
ATOM 708 N N . GLY A 1 93 ? 7.471 -20.699 30.138 1.00 38.50 93 GLY A N 1
ATOM 709 C CA . GLY A 1 93 ? 8.002 -21.931 29.553 1.00 38.50 93 GLY A CA 1
ATOM 710 C C . GLY A 1 93 ? 8.981 -21.691 28.404 1.00 38.50 93 GLY A C 1
ATOM 711 O O . GLY A 1 93 ? 8.613 -21.775 27.238 1.00 38.50 93 GLY A O 1
ATOM 712 N N . ASP A 1 94 ? 10.236 -21.380 28.709 1.00 31.34 94 ASP A N 1
ATOM 713 C CA . ASP A 1 94 ? 11.260 -22.421 28.844 1.00 31.34 94 ASP A CA 1
ATOM 714 C C . ASP A 1 94 ? 12.498 -21.801 29.499 1.00 31.34 94 ASP A C 1
ATOM 716 O O . ASP A 1 94 ? 12.838 -20.636 29.270 1.00 31.34 94 ASP A O 1
ATOM 720 N N . GLY A 1 95 ? 13.097 -22.561 30.403 1.00 35.06 95 GLY A N 1
ATOM 721 C CA . GLY A 1 95 ? 14.292 -22.158 31.112 1.00 35.06 95 GLY A CA 1
ATOM 722 C C . GLY A 1 95 ? 15.517 -22.200 30.207 1.00 35.06 95 GLY A C 1
ATOM 723 O O . GLY A 1 95 ? 15.568 -22.897 29.204 1.00 35.06 95 GLY A O 1
ATOM 724 N N . ASP A 1 96 ? 16.537 -21.506 30.687 1.00 37.62 96 ASP A N 1
ATOM 725 C CA . ASP A 1 96 ? 17.932 -21.649 30.297 1.00 37.62 96 ASP A CA 1
ATOM 726 C C . ASP A 1 96 ? 18.415 -20.873 29.059 1.00 37.62 96 ASP A C 1
ATOM 728 O O . ASP A 1 96 ? 17.884 -20.905 27.954 1.00 37.62 96 ASP A O 1
ATOM 732 N N . GLY A 1 97 ? 19.471 -20.105 29.298 1.00 28.45 97 GLY A N 1
ATOM 733 C CA . GLY A 1 97 ? 20.038 -19.141 28.358 1.00 28.45 97 GLY A CA 1
ATOM 734 C C . GLY A 1 97 ? 20.879 -18.062 29.036 1.00 28.45 97 GLY A C 1
ATOM 735 O O . GLY A 1 97 ? 21.222 -17.050 28.426 1.00 28.45 97 GLY A O 1
ATOM 736 N N . ALA A 1 98 ? 21.230 -18.249 30.311 1.00 34.97 98 ALA A N 1
ATOM 737 C CA . ALA A 1 98 ? 22.303 -17.505 30.944 1.00 34.97 98 ALA A CA 1
ATOM 738 C C . ALA A 1 98 ? 23.635 -18.073 30.445 1.00 34.97 98 ALA A C 1
ATOM 740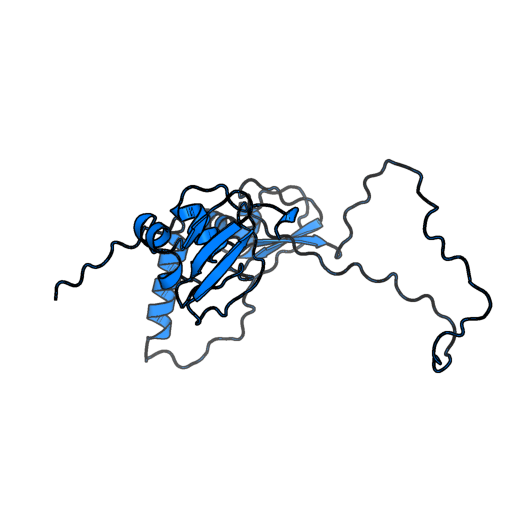 O O . ALA A 1 98 ? 24.186 -18.974 31.0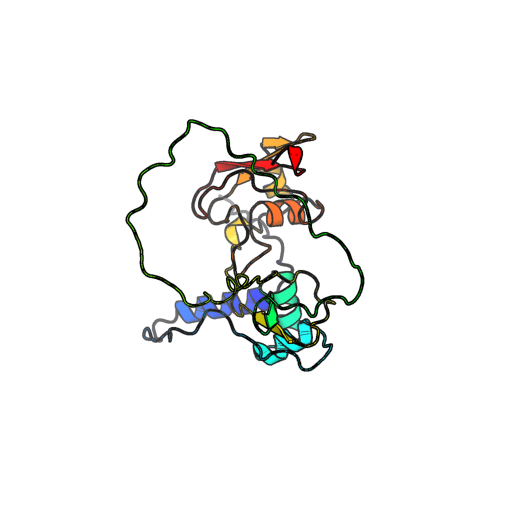66 1.00 34.97 98 ALA A O 1
ATOM 741 N N . ARG A 1 99 ? 24.118 -17.559 29.308 1.00 33.78 99 ARG A N 1
ATOM 742 C CA . ARG A 1 99 ? 25.523 -17.481 28.851 1.00 33.78 99 ARG A CA 1
ATOM 743 C C . ARG A 1 99 ? 25.498 -17.264 27.344 1.00 33.78 99 ARG A C 1
ATOM 745 O O . ARG A 1 99 ? 24.872 -18.052 26.657 1.00 33.78 99 ARG A O 1
ATOM 752 N N . LEU A 1 100 ? 26.188 -16.224 26.866 1.00 34.91 100 LEU A N 1
ATOM 753 C CA . LEU A 1 100 ? 26.924 -16.146 25.585 1.00 34.91 100 LEU A CA 1
ATOM 754 C C . LEU A 1 100 ? 27.091 -14.678 25.152 1.00 34.91 100 LEU A C 1
ATOM 756 O O . LEU A 1 100 ? 26.638 -14.270 24.093 1.00 34.91 100 LEU A O 1
ATOM 760 N N . PHE A 1 101 ? 27.791 -13.874 25.952 1.00 27.12 101 PHE A N 1
ATOM 761 C CA . PHE A 1 101 ? 28.540 -12.742 25.399 1.00 27.12 101 PHE A CA 1
ATOM 762 C C . PHE A 1 101 ? 29.923 -12.735 26.037 1.00 27.12 101 PHE A C 1
ATOM 764 O O . PHE A 1 101 ? 30.179 -12.091 27.050 1.00 27.12 101 PHE A O 1
ATOM 771 N N . GLY A 1 102 ? 30.799 -13.551 25.450 1.00 27.58 102 GLY A N 1
ATOM 772 C CA . GLY A 1 102 ? 32.227 -13.517 25.711 1.00 27.58 102 GLY A CA 1
ATOM 773 C C . GLY A 1 102 ? 32.838 -12.309 25.015 1.00 27.58 102 GLY A C 1
ATOM 774 O O . GLY A 1 102 ? 32.874 -12.252 23.790 1.00 27.58 102 GLY A O 1
ATOM 775 N N . TRP A 1 103 ? 33.327 -11.358 25.802 1.00 30.31 103 TRP A N 1
ATOM 776 C CA . TRP A 1 103 ? 34.401 -10.462 25.390 1.00 30.31 103 TRP A CA 1
ATOM 777 C C . TRP A 1 103 ? 35.598 -10.788 26.276 1.00 30.31 103 TRP A C 1
ATOM 779 O O . TRP A 1 103 ? 35.636 -10.441 27.455 1.00 30.31 103 TRP A O 1
ATOM 789 N N . SER A 1 104 ? 36.559 -11.522 25.724 1.00 34.06 104 SER A N 1
ATOM 790 C CA . SER A 1 104 ? 37.869 -11.708 26.338 1.00 34.06 104 SER A CA 1
ATOM 791 C C . SER A 1 104 ? 38.651 -10.403 26.216 1.00 34.06 104 SER A C 1
ATOM 793 O O . SER A 1 104 ? 38.882 -9.902 25.116 1.00 34.06 104 SER A O 1
ATOM 795 N N . LYS A 1 105 ? 39.036 -9.846 27.364 1.00 32.34 105 LYS A N 1
ATOM 796 C CA . LYS A 1 105 ? 39.889 -8.664 27.477 1.00 32.34 105 LYS A CA 1
ATOM 797 C C . LYS A 1 105 ? 41.259 -8.989 26.870 1.00 32.34 105 LYS A C 1
ATOM 799 O O . LYS A 1 105 ? 41.958 -9.854 27.386 1.00 32.34 105 LYS A O 1
ATOM 804 N N . VAL A 1 106 ? 41.623 -8.320 25.778 1.00 38.62 106 VAL A N 1
ATOM 805 C CA . VAL A 1 106 ? 42.986 -8.363 25.227 1.00 38.62 106 VAL A CA 1
ATOM 806 C C . VAL A 1 106 ? 43.830 -7.356 26.009 1.00 38.62 106 VAL A C 1
ATOM 808 O O . VAL A 1 106 ? 43.463 -6.185 26.115 1.00 38.62 106 VAL A O 1
ATOM 811 N N . GLU A 1 107 ? 44.926 -7.814 26.608 1.00 33.94 107 GLU A N 1
ATOM 812 C CA . GLU A 1 107 ? 45.899 -6.954 27.289 1.00 33.94 107 GLU A CA 1
ATOM 813 C C . GLU A 1 107 ? 46.568 -6.002 26.282 1.00 33.94 107 GLU A C 1
ATOM 815 O O . GLU A 1 107 ? 47.020 -6.431 25.224 1.00 33.94 107 GLU A O 1
ATOM 820 N N . GLY A 1 108 ? 46.628 -4.703 26.601 1.00 45.28 108 GLY A N 1
ATOM 821 C CA . GLY A 1 108 ? 47.397 -3.711 25.832 1.00 45.28 108 GLY A CA 1
ATOM 822 C C . GLY A 1 108 ? 46.610 -2.758 24.922 1.00 45.28 108 GLY A C 1
ATOM 823 O O . GLY A 1 108 ? 47.225 -1.890 24.308 1.00 45.28 108 GLY A O 1
ATOM 824 N N . VAL A 1 109 ? 45.276 -2.845 24.851 1.00 39.84 109 VAL A N 1
ATOM 825 C CA . VAL A 1 109 ? 44.455 -1.874 24.099 1.00 39.84 109 VAL A CA 1
ATOM 826 C C . VAL A 1 109 ? 43.688 -0.973 25.065 1.00 39.84 109 VAL A C 1
ATOM 828 O O . VAL A 1 109 ? 42.699 -1.385 25.672 1.00 39.84 109 VAL A O 1
ATOM 831 N N . SER A 1 110 ? 44.142 0.271 25.209 1.00 38.88 110 SER A N 1
ATOM 832 C CA . SER A 1 110 ? 43.410 1.300 25.952 1.00 38.88 110 SER A CA 1
ATOM 833 C C . SER A 1 110 ? 42.225 1.812 25.118 1.00 38.88 110 SER A C 1
ATOM 835 O O . SER A 1 110 ? 42.442 2.271 23.995 1.00 38.88 110 SER A O 1
ATOM 837 N N . PRO A 1 111 ? 40.979 1.774 25.624 1.00 39.72 111 PRO A N 1
ATOM 838 C CA . PRO A 1 111 ? 39.865 2.477 24.995 1.00 39.72 111 PRO A CA 1
ATOM 839 C C . PRO A 1 111 ? 40.058 4.008 25.084 1.00 39.72 111 PRO A C 1
ATOM 841 O O . PRO A 1 111 ? 40.715 4.487 26.012 1.00 39.72 111 PRO A O 1
ATOM 844 N N . PRO A 1 112 ? 39.507 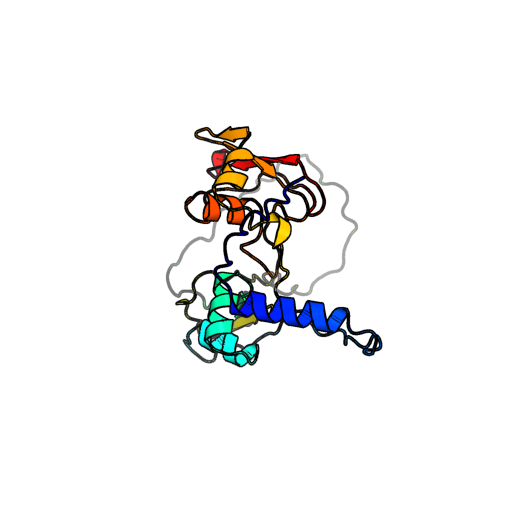4.787 24.130 1.00 32.09 112 PRO A N 1
ATOM 845 C CA . PRO A 1 112 ? 39.640 6.243 24.109 1.00 32.09 112 PRO A CA 1
ATOM 846 C C . PRO A 1 112 ? 39.008 6.900 25.353 1.00 32.09 112 PRO A C 1
ATOM 848 O O . PRO A 1 112 ? 38.100 6.328 25.960 1.00 32.09 112 PRO A O 1
ATOM 851 N N . PRO A 1 113 ? 39.492 8.091 25.752 1.00 31.77 113 PRO A N 1
ATOM 852 C CA . PRO A 1 113 ? 39.269 8.655 27.079 1.00 31.77 113 PRO A CA 1
ATOM 853 C C . PRO A 1 113 ? 37.804 9.038 27.318 1.00 31.77 113 PRO A C 1
ATOM 855 O O . PRO A 1 113 ? 37.283 10.003 26.763 1.00 31.77 113 PRO A O 1
ATOM 858 N N . THR A 1 114 ? 37.164 8.286 28.209 1.00 36.16 114 THR A N 1
ATOM 859 C CA . THR A 1 114 ? 35.881 8.599 28.840 1.00 36.16 114 THR A CA 1
ATOM 860 C C . THR A 1 114 ? 36.092 9.703 29.881 1.00 36.16 114 THR A C 1
ATOM 862 O O . THR A 1 114 ? 36.875 9.519 30.814 1.00 36.16 114 THR A O 1
ATOM 865 N N . GLN A 1 115 ? 35.393 10.839 29.767 1.00 33.53 115 GLN A N 1
ATOM 866 C CA . GLN A 1 115 ? 35.294 11.777 30.891 1.00 33.53 115 GLN A CA 1
ATOM 867 C C . GLN A 1 115 ? 34.471 11.155 32.025 1.00 33.53 115 GLN A C 1
ATOM 869 O O . GLN A 1 115 ? 33.467 10.478 31.803 1.00 33.53 115 GLN A O 1
ATOM 874 N N . ALA A 1 116 ? 34.967 11.354 33.240 1.00 30.75 116 ALA A N 1
ATOM 875 C CA . ALA A 1 116 ? 34.645 10.597 34.433 1.00 30.75 116 ALA A CA 1
ATOM 876 C C . ALA A 1 116 ? 33.390 11.094 35.181 1.00 30.75 116 ALA A C 1
ATOM 878 O O . ALA A 1 116 ? 33.212 12.282 35.424 1.00 30.75 116 ALA A O 1
ATOM 879 N N . THR A 1 117 ? 32.612 10.102 35.626 1.00 30.02 117 THR A N 1
ATOM 880 C CA . THR A 1 117 ? 31.933 9.953 36.931 1.00 30.02 117 THR A CA 1
ATOM 881 C C . THR A 1 117 ? 30.853 10.940 37.395 1.00 30.02 117 THR A C 1
ATOM 883 O O . THR A 1 117 ? 31.115 12.072 37.786 1.00 30.02 117 THR A O 1
ATOM 886 N N . SER A 1 118 ? 29.663 10.378 37.636 1.00 28.48 118 SER A N 1
ATOM 887 C CA . SER A 1 118 ? 29.021 10.443 38.959 1.00 28.48 118 SER A CA 1
ATOM 888 C C . SER A 1 118 ? 28.395 9.079 39.320 1.00 28.48 118 SER A C 1
ATOM 890 O O . SER A 1 118 ? 28.050 8.323 38.407 1.00 28.48 118 SER A O 1
ATOM 892 N N . PRO A 1 119 ? 28.319 8.713 40.618 1.00 34.47 119 PRO A N 1
ATOM 893 C CA . PRO A 1 119 ? 28.057 7.349 41.073 1.00 34.47 119 PRO A CA 1
ATOM 894 C C . PRO A 1 119 ? 26.569 7.052 41.335 1.00 34.47 119 PRO A C 1
ATOM 896 O O . PRO A 1 119 ? 25.800 7.916 41.739 1.00 34.47 119 PRO A O 1
ATOM 899 N N . SER A 1 120 ? 26.216 5.780 41.137 1.00 37.22 120 SER A N 1
ATOM 900 C CA . SER A 1 120 ? 25.097 5.035 41.737 1.00 37.22 120 SER A CA 1
ATOM 901 C C . SER A 1 120 ? 23.715 5.702 41.839 1.00 37.22 120 SER A C 1
ATOM 903 O O . SER A 1 120 ? 23.365 6.334 42.831 1.00 37.22 120 SER A O 1
ATOM 905 N N . SER A 1 121 ? 22.838 5.340 40.912 1.00 30.59 121 SER A N 1
ATOM 906 C CA . SER A 1 121 ? 21.517 4.791 41.246 1.00 30.59 121 SER A CA 1
ATOM 907 C C . SER A 1 121 ? 21.069 3.935 40.062 1.00 30.59 121 SER A C 1
ATOM 909 O O . SER A 1 121 ? 21.401 4.248 38.920 1.00 30.59 121 SER A O 1
ATOM 911 N N . GLY A 1 122 ? 20.433 2.792 40.328 1.00 36.25 122 GLY A N 1
ATOM 912 C CA . GLY A 1 122 ? 20.005 1.854 39.290 1.00 36.25 122 GLY A CA 1
ATOM 913 C C . GLY A 1 122 ? 19.219 2.575 38.198 1.00 36.25 122 GLY A C 1
ATOM 914 O O . GLY A 1 122 ? 18.119 3.064 38.446 1.00 36.25 122 GLY A O 1
ATOM 915 N N . GLY A 1 123 ? 19.805 2.668 37.003 1.00 25.95 123 GLY A N 1
ATOM 916 C CA . GLY A 1 123 ? 19.122 3.241 35.852 1.00 25.95 123 GLY A CA 1
ATOM 917 C C . GLY A 1 123 ? 17.893 2.392 35.519 1.00 25.95 123 GLY A C 1
ATOM 918 O O . GLY A 1 123 ? 17.976 1.162 35.613 1.00 25.95 123 GLY A O 1
ATOM 919 N N . PRO A 1 124 ? 16.752 3.004 35.148 1.00 36.84 124 PRO A N 1
ATOM 920 C CA . PRO A 1 124 ? 15.574 2.250 34.750 1.00 36.84 124 PRO A CA 1
ATOM 921 C C . PRO A 1 124 ? 15.980 1.294 33.631 1.00 36.84 124 PRO A C 1
ATOM 923 O O . PRO A 1 124 ? 16.707 1.691 32.716 1.00 36.84 124 PRO A O 1
ATOM 926 N N . SER A 1 125 ? 15.540 0.033 33.728 1.00 42.22 125 SER A N 1
ATOM 927 C CA . SER A 1 125 ? 15.691 -0.952 32.655 1.00 42.22 125 SER A CA 1
ATOM 928 C C . SER A 1 125 ? 15.416 -0.244 31.336 1.00 42.22 125 SER A C 1
ATOM 930 O O . SER A 1 125 ? 14.345 0.355 31.224 1.00 42.22 125 SER A O 1
ATOM 932 N N . ALA A 1 126 ? 16.374 -0.241 30.403 1.00 48.91 126 ALA A N 1
ATOM 933 C CA . ALA A 1 126 ? 16.232 0.444 29.124 1.00 48.91 126 ALA A CA 1
ATOM 934 C C . ALA A 1 126 ? 14.845 0.126 28.556 1.00 48.91 126 ALA A C 1
ATOM 936 O O . ALA A 1 126 ? 14.582 -1.021 28.186 1.00 48.91 126 ALA A O 1
ATOM 937 N N . ALA A 1 127 ? 13.931 1.102 28.613 1.00 49.53 127 ALA A N 1
ATOM 938 C CA . ALA A 1 127 ? 12.543 0.884 28.248 1.00 49.53 127 ALA A CA 1
ATOM 939 C C . ALA A 1 127 ? 12.554 0.354 26.815 1.00 49.53 127 ALA A C 1
ATOM 941 O O . ALA A 1 127 ? 13.129 0.989 25.923 1.00 49.53 127 ALA A O 1
ATOM 942 N N . LYS A 1 128 ? 12.025 -0.859 26.605 1.00 55.31 128 LYS A N 1
ATOM 943 C CA . LYS A 1 128 ? 11.931 -1.429 25.261 1.00 55.31 128 LYS A CA 1
ATOM 944 C C . LYS A 1 128 ? 11.195 -0.402 24.407 1.00 55.31 128 LYS A C 1
ATOM 946 O O . LYS A 1 128 ? 10.083 -0.014 24.746 1.00 55.31 128 LYS A O 1
ATOM 951 N N . LYS A 1 129 ? 11.850 0.066 23.339 1.00 56.25 129 LYS A N 1
ATOM 952 C CA . LYS A 1 129 ? 11.262 1.033 22.407 1.00 56.25 129 LYS A CA 1
ATOM 953 C C . LYS A 1 129 ? 9.897 0.520 21.953 1.00 56.25 129 LYS A C 1
ATOM 955 O O . LYS A 1 129 ? 9.777 -0.653 21.596 1.00 56.25 129 LYS A O 1
ATOM 960 N N . GLU A 1 130 ? 8.915 1.413 21.963 1.00 66.44 130 GLU A N 1
ATOM 961 C CA . GLU A 1 130 ? 7.563 1.180 21.461 1.00 66.44 130 GLU A CA 1
ATOM 962 C C . GLU A 1 130 ? 7.630 0.541 20.062 1.00 66.44 130 GLU A C 1
ATOM 964 O O . GLU A 1 130 ? 8.288 1.077 19.161 1.00 66.44 130 GLU A O 1
ATOM 969 N N . LYS A 1 131 ? 7.015 -0.636 19.876 1.00 81.38 131 LYS A N 1
ATOM 970 C CA . LYS A 1 131 ? 7.107 -1.390 18.616 1.00 81.38 131 LYS A CA 1
ATOM 971 C C . LYS A 1 131 ? 5.730 -1.568 17.993 1.00 81.38 131 LYS A C 1
ATOM 973 O O . LYS A 1 131 ? 5.154 -2.653 17.981 1.00 81.38 131 LYS A O 1
ATOM 978 N N . TRP A 1 132 ? 5.273 -0.500 17.353 1.00 90.31 132 TRP A N 1
ATOM 979 C CA . TRP A 1 132 ? 4.113 -0.531 16.472 1.00 90.31 132 TRP A CA 1
ATOM 980 C C . TRP A 1 132 ? 4.314 -1.503 15.308 1.00 90.31 132 TRP A C 1
ATOM 982 O O . TRP A 1 132 ? 5.229 -1.354 14.494 1.00 90.31 132 TRP A O 1
ATOM 992 N N . THR A 1 133 ? 3.413 -2.471 15.190 1.00 93.00 133 THR A N 1
ATOM 993 C CA . THR A 1 133 ? 3.366 -3.423 14.079 1.00 93.00 133 THR A CA 1
ATOM 994 C C . THR A 1 133 ? 2.167 -3.103 13.199 1.00 93.00 133 THR A C 1
ATOM 996 O O . THR A 1 133 ? 1.049 -2.992 13.693 1.00 93.00 133 THR A O 1
ATOM 999 N N . ARG A 1 134 ? 2.389 -2.922 11.893 1.00 95.00 134 ARG A N 1
ATOM 1000 C CA . ARG A 1 134 ? 1.303 -2.644 10.943 1.00 95.00 134 ARG A CA 1
ATOM 1001 C C . ARG A 1 134 ? 0.414 -3.879 10.808 1.00 95.00 134 ARG A C 1
ATOM 1003 O O . ARG A 1 134 ? 0.928 -4.963 10.534 1.00 95.00 134 ARG A O 1
ATOM 1010 N N . VAL A 1 135 ? -0.893 -3.703 10.948 1.00 95.31 135 VAL A N 1
ATOM 1011 C CA . VAL A 1 135 ? -1.874 -4.758 10.686 1.00 95.31 135 VAL A CA 1
ATOM 1012 C C . VAL A 1 135 ? -2.153 -4.801 9.188 1.00 95.31 135 VAL A C 1
ATOM 1014 O O . VAL A 1 135 ? -2.319 -3.758 8.560 1.00 95.31 135 VAL A O 1
ATOM 1017 N N . ARG A 1 136 ? -2.153 -6.006 8.615 1.00 87.75 136 ARG A N 1
ATOM 1018 C CA . ARG A 1 136 ? -2.488 -6.253 7.201 1.00 87.75 136 ARG A CA 1
ATOM 1019 C C . ARG A 1 136 ? -3.648 -7.226 7.018 1.00 87.75 136 ARG A C 1
ATOM 1021 O O . ARG A 1 136 ? -4.132 -7.379 5.909 1.00 87.75 136 ARG A O 1
ATOM 1028 N N . ASP A 1 137 ? -4.045 -7.895 8.092 1.00 91.75 137 ASP A N 1
ATOM 1029 C CA . ASP A 1 137 ? -5.109 -8.885 8.094 1.00 91.75 137 ASP A CA 1
ATOM 1030 C C . ASP A 1 137 ? -6.320 -8.304 8.825 1.00 91.75 137 ASP A C 1
ATOM 1032 O O . ASP A 1 137 ? -6.213 -7.878 9.978 1.00 91.75 137 ASP A O 1
ATOM 1036 N N . LYS A 1 138 ? -7.462 -8.252 8.139 1.00 92.88 138 LYS A N 1
ATOM 1037 C CA . LYS A 1 138 ? -8.720 -7.745 8.697 1.00 92.88 138 LYS A CA 1
ATOM 1038 C C . LYS A 1 138 ? -9.362 -8.717 9.685 1.00 92.88 138 LYS A C 1
ATOM 1040 O O . LYS A 1 138 ? -10.086 -8.275 10.577 1.00 92.88 138 LYS A O 1
ATOM 1045 N N . ASP A 1 139 ? -9.021 -9.998 9.585 1.00 95.19 139 ASP A N 1
ATOM 1046 C CA . ASP A 1 139 ? -9.488 -11.045 10.491 1.00 95.19 139 ASP A CA 1
ATOM 1047 C C . ASP A 1 139 ? -8.603 -11.149 11.746 1.00 95.19 139 ASP A C 1
ATOM 1049 O O . ASP A 1 139 ? -8.873 -11.940 12.654 1.00 95.19 139 ASP A O 1
ATOM 1053 N N . ALA A 1 140 ? -7.570 -10.302 11.847 1.00 94.69 140 ALA A N 1
ATOM 1054 C CA . ALA A 1 140 ? -6.713 -10.230 13.016 1.00 94.69 140 ALA A CA 1
ATOM 1055 C C . ALA A 1 140 ? -7.510 -9.927 14.295 1.00 94.69 140 ALA A C 1
ATOM 1057 O O . ALA A 1 140 ? -8.460 -9.133 14.327 1.00 94.69 140 ALA A O 1
ATOM 1058 N N . VAL A 1 141 ? -7.056 -10.530 15.393 1.00 95.50 141 VAL A N 1
ATOM 1059 C CA . VAL A 1 141 ? -7.622 -10.347 16.729 1.00 95.50 141 VAL A CA 1
ATOM 1060 C C . VAL A 1 141 ? -6.680 -9.480 17.556 1.00 95.50 141 VAL A C 1
ATOM 1062 O O . VAL A 1 141 ? -5.490 -9.758 17.674 1.00 95.50 141 VAL A O 1
ATOM 1065 N N . LEU A 1 142 ? -7.232 -8.424 18.145 1.00 94.00 142 LEU A N 1
ATOM 1066 C CA . LEU A 1 142 ? -6.574 -7.619 19.160 1.00 94.00 142 LEU A CA 1
ATOM 1067 C C . LEU A 1 142 ? -6.694 -8.344 20.501 1.00 94.00 142 LEU A C 1
ATOM 1069 O O . LEU A 1 142 ? -7.802 -8.605 20.973 1.00 94.00 142 LEU A O 1
ATOM 1073 N N . HIS A 1 143 ? -5.565 -8.673 21.113 1.00 91.56 143 HIS A N 1
ATOM 1074 C CA . HIS A 1 143 ? -5.506 -9.367 22.394 1.00 91.56 143 HIS A CA 1
ATOM 1075 C C . HIS A 1 143 ? -5.570 -8.398 23.574 1.00 91.56 143 HIS A C 1
ATOM 1077 O O . HIS A 1 143 ? -5.436 -7.181 23.421 1.00 91.56 143 HIS A O 1
ATOM 1083 N N . LYS A 1 144 ? -5.767 -8.955 24.776 1.00 89.19 144 LYS A N 1
ATOM 1084 C CA . LYS A 1 144 ? -5.707 -8.201 26.031 1.00 89.19 144 LYS A CA 1
ATOM 1085 C C . LYS A 1 144 ? -4.434 -7.357 26.063 1.00 89.19 144 LYS A C 1
ATOM 1087 O O . LYS A 1 144 ? -3.382 -7.816 25.626 1.00 89.19 144 LYS A O 1
ATOM 1092 N N . HIS A 1 145 ? -4.550 -6.134 26.568 1.00 89.50 145 HIS A N 1
ATOM 1093 C CA . HIS A 1 145 ? -3.453 -5.183 26.681 1.00 89.50 145 HIS A CA 1
ATOM 1094 C C . HIS A 1 145 ? -2.869 -4.682 25.353 1.00 89.50 145 HIS A C 1
ATOM 1096 O O . HIS A 1 145 ? -1.972 -3.852 25.376 1.00 89.50 145 HIS A O 1
ATOM 1102 N N . GLN A 1 146 ? -3.386 -5.075 24.190 1.00 92.25 146 GLN A N 1
ATOM 1103 C CA . GLN A 1 146 ? -2.995 -4.444 22.931 1.00 92.25 146 GLN A CA 1
ATOM 1104 C C . GLN A 1 146 ? -3.860 -3.220 22.625 1.00 92.25 146 GLN A C 1
ATOM 1106 O O . GLN A 1 146 ? -5.036 -3.178 22.979 1.00 92.25 146 GLN A O 1
ATOM 1111 N N . ARG A 1 147 ? -3.292 -2.233 21.932 1.00 93.25 147 ARG A N 1
ATOM 1112 C CA . ARG A 1 147 ? -3.999 -1.028 21.469 1.00 93.25 147 ARG A CA 1
ATOM 1113 C C . ARG A 1 147 ? -3.822 -0.830 19.969 1.00 93.25 147 ARG A C 1
ATOM 1115 O O . ARG A 1 147 ? -2.806 -1.250 19.415 1.00 93.25 147 ARG A O 1
ATOM 1122 N N . VAL A 1 148 ? -4.791 -0.183 19.323 1.00 95.56 148 VAL A N 1
ATOM 1123 C CA . VAL A 1 148 ? -4.736 0.154 17.893 1.00 95.56 148 VAL A CA 1
ATOM 1124 C C . VAL A 1 148 ? -4.449 1.637 17.686 1.00 95.56 148 VAL A C 1
ATOM 1126 O O . VAL A 1 148 ? -5.050 2.487 18.338 1.00 95.56 148 VAL A O 1
ATOM 1129 N N . ARG A 1 149 ? -3.565 1.947 16.735 1.00 95.88 149 ARG A N 1
ATOM 1130 C CA . ARG A 1 149 ? -3.387 3.284 16.160 1.00 95.88 149 ARG A CA 1
ATOM 1131 C C . ARG A 1 149 ? -3.941 3.291 14.743 1.00 95.88 149 ARG A C 1
ATOM 1133 O O . ARG A 1 149 ? -3.553 2.447 13.935 1.00 95.88 149 ARG A O 1
ATOM 1140 N N . VAL A 1 150 ? -4.811 4.246 14.435 1.00 96.94 150 VAL A N 1
ATOM 1141 C CA . VAL A 1 150 ? -5.545 4.306 13.165 1.00 96.94 150 VAL A CA 1
ATOM 1142 C C . VAL A 1 150 ? -5.302 5.639 12.471 1.00 96.94 150 VAL A C 1
ATOM 1144 O O . VAL A 1 150 ? -5.696 6.691 12.972 1.00 96.94 150 VAL A O 1
ATOM 1147 N N . HIS A 1 151 ? -4.708 5.605 11.281 1.00 95.94 151 HIS A N 1
ATOM 1148 C CA . HIS A 1 151 ? -4.632 6.768 10.402 1.00 95.94 151 HIS A CA 1
ATOM 1149 C C . HIS A 1 151 ? -5.927 6.8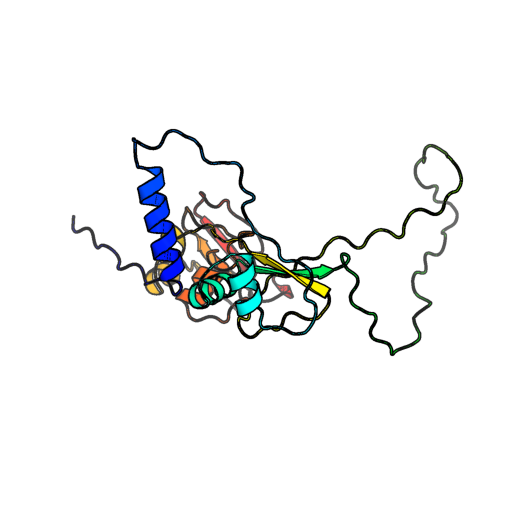92 9.591 1.00 95.94 151 HIS A C 1
ATOM 1151 O O . HIS A 1 151 ? -6.054 6.298 8.528 1.00 95.94 151 HIS A O 1
ATOM 1157 N N . VAL A 1 152 ? -6.887 7.677 10.086 1.00 93.06 152 VAL A N 1
ATOM 1158 C CA . VAL A 1 152 ? -8.247 7.786 9.509 1.00 93.06 152 VAL A CA 1
ATOM 1159 C C . VAL A 1 152 ? -8.250 8.361 8.087 1.00 93.06 152 VAL A C 1
ATOM 1161 O O . VAL A 1 152 ? -9.119 8.048 7.281 1.00 93.06 152 VAL A O 1
ATOM 1164 N N . HIS A 1 153 ? -7.248 9.180 7.762 1.00 91.62 153 HIS A N 1
ATOM 1165 C CA . HIS A 1 153 ? -7.119 9.849 6.470 1.00 91.62 153 HIS A CA 1
ATOM 1166 C C . HIS A 1 153 ? -5.809 9.451 5.778 1.00 91.62 153 HIS A C 1
ATOM 1168 O O . HIS A 1 153 ? -4.886 10.274 5.692 1.00 91.62 153 HIS A O 1
ATOM 1174 N N . PRO A 1 154 ? -5.682 8.192 5.320 1.00 93.56 154 PRO A N 1
ATOM 1175 C CA . PRO A 1 154 ? -4.452 7.711 4.718 1.00 93.56 154 PRO A CA 1
ATOM 1176 C C . PRO A 1 154 ? -4.098 8.530 3.478 1.00 93.56 154 PRO A C 1
ATOM 1178 O O . PRO A 1 154 ? -4.961 8.925 2.694 1.00 93.56 154 PRO A O 1
ATOM 1181 N N . ARG A 1 155 ? -2.806 8.821 3.305 1.00 92.44 155 ARG A N 1
ATOM 1182 C CA . ARG A 1 155 ? -2.342 9.598 2.150 1.00 92.44 155 ARG A CA 1
ATOM 1183 C C . ARG A 1 155 ? -2.534 8.775 0.881 1.00 92.44 155 ARG A C 1
ATOM 1185 O O . ARG A 1 155 ? -2.118 7.622 0.863 1.00 92.44 155 ARG A O 1
ATOM 1192 N N . ARG A 1 156 ? -3.118 9.372 -0.160 1.00 92.38 156 ARG A N 1
ATOM 1193 C CA . ARG A 1 156 ? -3.412 8.700 -1.430 1.00 92.38 156 ARG A CA 1
ATOM 1194 C C . ARG A 1 156 ? -2.405 9.062 -2.524 1.00 92.38 156 ARG A C 1
ATOM 1196 O O . ARG A 1 156 ? -1.989 10.215 -2.629 1.00 92.38 156 ARG A O 1
ATOM 1203 N N . TYR A 1 157 ? -2.025 8.085 -3.348 1.00 93.31 157 TYR A N 1
ATOM 1204 C CA . TYR A 1 157 ? -1.080 8.234 -4.469 1.00 93.31 157 TYR A CA 1
ATOM 1205 C C . TYR A 1 157 ? -1.706 7.777 -5.793 1.00 93.31 157 TYR A C 1
ATOM 1207 O O . TYR A 1 157 ? -1.122 6.998 -6.558 1.00 93.31 157 TYR A O 1
ATOM 1215 N N . ARG A 1 158 ? -2.929 8.262 -6.060 1.00 88.94 158 ARG A N 1
ATOM 1216 C CA . ARG A 1 158 ? -3.774 7.752 -7.145 1.00 88.94 158 ARG A CA 1
ATOM 1217 C C . ARG A 1 158 ? -3.140 7.877 -8.538 1.00 88.94 158 ARG A C 1
ATOM 1219 O O . ARG A 1 158 ? -3.181 6.947 -9.338 1.00 88.94 158 ARG A O 1
ATOM 1226 N N . ASP A 1 159 ? -2.496 9.007 -8.807 1.00 88.44 159 ASP A N 1
ATOM 1227 C CA . ASP A 1 159 ? -1.898 9.297 -10.118 1.00 88.44 159 ASP A CA 1
ATOM 1228 C C . ASP A 1 159 ? -0.729 8.374 -10.481 1.00 88.44 159 ASP A C 1
ATOM 1230 O O . ASP A 1 159 ? -0.508 8.093 -11.656 1.00 88.44 159 ASP A O 1
ATOM 1234 N N . GLY A 1 160 ? 0.031 7.921 -9.481 1.00 91.38 160 GLY A N 1
ATOM 1235 C CA . GLY A 1 160 ? 1.223 7.105 -9.689 1.00 91.38 160 GLY A CA 1
ATOM 1236 C C . GLY A 1 160 ? 0.988 5.604 -9.517 1.00 91.38 160 GLY A C 1
ATOM 1237 O O . GLY A 1 160 ? 1.715 4.814 -10.111 1.00 91.38 160 GLY A O 1
ATOM 1238 N N . CYS A 1 161 ? -0.003 5.193 -8.719 1.00 93.44 161 CYS A N 1
ATOM 1239 C CA . CYS A 1 161 ? -0.230 3.779 -8.403 1.00 93.44 161 CYS A CA 1
ATOM 1240 C C . CYS A 1 161 ? -1.185 3.076 -9.384 1.00 93.44 161 CYS A C 1
ATOM 1242 O O . CYS A 1 161 ? -0.950 1.930 -9.769 1.00 93.44 161 CYS A O 1
ATOM 1244 N N . TRP A 1 162 ? -2.240 3.763 -9.834 1.00 90.31 162 TRP A N 1
ATOM 1245 C CA . TRP A 1 162 ? -3.403 3.159 -10.509 1.00 90.31 162 TRP A CA 1
ATOM 1246 C C . TRP A 1 162 ? -3.294 3.222 -12.030 1.00 90.31 162 TRP A C 1
ATOM 1248 O O . TRP A 1 162 ? -4.221 3.622 -12.735 1.00 90.31 162 TRP A O 1
ATOM 1258 N N . LEU A 1 163 ? -2.118 2.856 -12.535 1.00 91.44 163 LEU A N 1
ATOM 1259 C CA . LEU A 1 163 ? -1.821 2.878 -13.966 1.00 91.44 163 LEU A CA 1
ATOM 1260 C C . LEU A 1 163 ? -2.417 1.669 -14.709 1.00 91.44 163 LEU A C 1
ATOM 1262 O O . LEU A 1 163 ? -2.590 1.719 -15.924 1.00 91.44 163 LEU A O 1
ATOM 1266 N N . GLY A 1 164 ? -2.744 0.595 -13.985 1.00 90.62 164 GLY A N 1
ATOM 1267 C CA . GLY A 1 164 ? -3.197 -0.675 -14.548 1.00 90.62 164 GLY A CA 1
ATOM 1268 C C . GLY A 1 164 ? -2.049 -1.575 -15.022 1.00 90.62 164 GLY A C 1
ATOM 1269 O O . GLY A 1 164 ? -0.909 -1.137 -15.191 1.00 90.62 164 GLY A O 1
ATOM 1270 N N . ALA A 1 165 ? -2.363 -2.854 -15.241 1.00 93.94 165 ALA A N 1
ATOM 1271 C CA . ALA A 1 165 ? -1.385 -3.899 -15.555 1.00 93.94 165 ALA A CA 1
ATOM 1272 C C . ALA A 1 165 ? -0.525 -3.573 -16.787 1.00 93.94 165 ALA A C 1
ATOM 1274 O O . ALA A 1 165 ? 0.698 -3.669 -16.729 1.00 93.94 165 ALA A O 1
ATOM 1275 N N . ALA A 1 166 ? -1.150 -3.131 -17.884 1.00 94.94 166 ALA A N 1
ATOM 1276 C CA . ALA A 1 166 ? -0.451 -2.824 -19.133 1.00 94.94 166 ALA A CA 1
ATOM 1277 C C . ALA A 1 166 ? 0.567 -1.682 -18.968 1.00 94.94 166 ALA A C 1
ATOM 1279 O O . ALA A 1 166 ? 1.705 -1.788 -19.421 1.00 94.94 166 ALA A O 1
ATOM 1280 N N . ALA A 1 167 ? 0.187 -0.611 -18.269 1.00 95.31 167 ALA A N 1
ATOM 1281 C CA . ALA A 1 167 ? 1.072 0.526 -18.042 1.00 95.31 167 ALA A CA 1
ATOM 1282 C C . ALA A 1 167 ? 2.197 0.204 -17.048 1.00 95.31 167 ALA A C 1
ATOM 1284 O O . ALA A 1 167 ? 3.306 0.713 -17.203 1.00 95.31 167 ALA A O 1
ATOM 1285 N N . TRP A 1 168 ? 1.944 -0.647 -16.048 1.00 96.44 168 TRP A N 1
ATOM 1286 C CA . TRP A 1 168 ? 3.000 -1.146 -15.167 1.00 96.44 168 TRP A CA 1
ATOM 1287 C C . TRP A 1 168 ? 3.954 -2.096 -15.890 1.00 96.44 168 TRP A C 1
ATOM 1289 O O . TRP A 1 168 ? 5.163 -1.938 -15.739 1.00 96.44 168 TRP A O 1
ATOM 1299 N N . ARG A 1 169 ? 3.454 -3.009 -16.736 1.00 97.12 169 ARG A N 1
ATOM 1300 C CA . ARG A 1 169 ? 4.306 -3.875 -17.570 1.00 97.12 169 ARG A CA 1
ATOM 1301 C C . ARG A 1 169 ? 5.196 -3.067 -18.508 1.00 97.12 169 ARG A C 1
ATOM 1303 O O . ARG A 1 169 ? 6.384 -3.344 -18.571 1.00 97.12 169 ARG A O 1
ATOM 1310 N N . ALA A 1 170 ? 4.671 -2.019 -19.143 1.00 97.81 170 ALA A N 1
ATOM 1311 C CA . ALA A 1 170 ? 5.460 -1.132 -20.005 1.00 97.81 170 ALA A CA 1
ATOM 1312 C C . ALA A 1 170 ? 6.581 -0.366 -19.270 1.00 97.81 170 ALA A C 1
ATOM 1314 O O . ALA A 1 170 ? 7.451 0.219 -19.910 1.00 97.81 170 ALA A O 1
ATOM 1315 N N . ARG A 1 171 ? 6.558 -0.333 -17.931 1.00 97.81 171 ARG A N 1
ATOM 1316 C CA . ARG A 1 171 ? 7.594 0.295 -17.098 1.00 97.81 171 ARG A CA 1
ATOM 1317 C C . ARG A 1 171 ? 8.646 -0.690 -16.600 1.00 97.81 171 ARG A C 1
ATOM 1319 O O . ARG A 1 171 ? 9.627 -0.231 -16.018 1.00 97.81 171 ARG A O 1
ATOM 1326 N N . VAL A 1 172 ? 8.452 -1.997 -16.772 1.00 98.31 172 VAL A N 1
ATOM 1327 C CA . VAL A 1 172 ? 9.448 -3.003 -16.386 1.00 98.31 172 VAL A CA 1
ATOM 1328 C C . VAL A 1 172 ? 10.615 -2.910 -17.360 1.00 98.31 172 VAL A C 1
ATOM 1330 O O . VAL A 1 172 ? 10.428 -3.003 -18.569 1.00 98.31 172 VAL A O 1
ATOM 1333 N N . LEU A 1 173 ? 11.806 -2.670 -16.822 1.00 98.62 173 LEU A N 1
ATOM 1334 C CA . LEU A 1 173 ? 13.037 -2.542 -17.599 1.00 98.62 173 LEU A CA 1
ATOM 1335 C C . LEU A 1 173 ? 13.827 -3.849 -17.617 1.00 98.62 173 LEU A C 1
ATOM 1337 O O . LEU A 1 173 ? 14.510 -4.127 -18.595 1.00 98.62 173 LEU A O 1
ATOM 1341 N N . HIS A 1 174 ? 13.743 -4.625 -16.535 1.00 98.38 174 HIS A N 1
ATOM 1342 C CA . HIS A 1 174 ? 14.432 -5.902 -16.376 1.00 98.38 174 HIS A CA 1
ATOM 1343 C C . HIS A 1 174 ? 13.743 -6.738 -15.292 1.00 98.38 174 HIS A C 1
ATOM 1345 O O . HIS A 1 174 ? 13.263 -6.188 -14.300 1.00 98.38 174 HIS A O 1
ATOM 1351 N N . GLU A 1 175 ? 13.700 -8.053 -15.474 1.00 98.06 175 GLU A N 1
ATOM 1352 C CA . GLU A 1 175 ? 13.196 -9.016 -14.492 1.00 98.06 175 GLU A CA 1
ATOM 1353 C C . GLU A 1 175 ? 14.007 -10.311 -14.629 1.00 98.06 175 GLU A C 1
ATOM 1355 O O . GLU A 1 175 ? 14.040 -10.905 -15.706 1.00 98.06 175 GLU A O 1
ATOM 1360 N N . ASP A 1 176 ? 14.659 -10.734 -13.548 1.00 97.88 176 ASP A N 1
ATOM 1361 C CA . ASP A 1 176 ? 15.349 -12.023 -13.437 1.00 97.88 176 ASP A CA 1
ATOM 1362 C C . ASP A 1 176 ? 14.982 -12.718 -12.110 1.00 97.88 176 ASP A C 1
ATOM 1364 O O . ASP A 1 176 ? 13.952 -12.406 -11.498 1.00 97.88 176 ASP A O 1
ATOM 1368 N N . ASP A 1 177 ? 15.763 -13.711 -11.687 1.00 97.75 177 ASP A N 1
ATOM 1369 C CA . ASP A 1 177 ? 15.499 -14.479 -10.468 1.00 97.75 177 ASP A CA 1
ATOM 1370 C C . ASP A 1 177 ? 15.686 -13.647 -9.186 1.00 97.75 177 ASP A C 1
ATOM 1372 O O . ASP A 1 177 ? 14.917 -13.810 -8.232 1.00 97.75 177 ASP A O 1
ATOM 1376 N N . ASP A 1 178 ? 16.620 -12.693 -9.194 1.00 98.12 178 ASP A N 1
ATOM 1377 C CA . ASP A 1 178 ? 17.040 -11.904 -8.032 1.00 98.12 178 ASP A CA 1
ATOM 1378 C C . ASP A 1 178 ? 16.376 -10.518 -7.991 1.00 98.12 178 ASP A C 1
ATOM 1380 O O . ASP A 1 178 ? 15.993 -10.022 -6.921 1.00 98.12 178 ASP A O 1
ATOM 1384 N N . TYR A 1 179 ? 16.212 -9.888 -9.155 1.00 98.50 179 TYR A N 1
ATOM 1385 C CA . TYR A 1 179 ? 15.899 -8.475 -9.307 1.00 98.50 179 TYR A CA 1
ATOM 1386 C C . TYR A 1 179 ? 14.692 -8.210 -10.206 1.00 98.50 179 TYR A C 1
ATOM 1388 O O . TYR A 1 179 ? 14.449 -8.845 -11.231 1.00 98.50 179 TYR A O 1
ATOM 1396 N N . PHE A 1 180 ? 13.954 -7.172 -9.826 1.00 98.62 180 PHE A N 1
ATOM 1397 C CA . PHE A 1 180 ? 12.869 -6.585 -10.595 1.00 98.62 180 PHE A CA 1
ATOM 1398 C C . PHE A 1 180 ? 13.137 -5.087 -10.746 1.00 98.62 180 PHE A C 1
ATOM 1400 O O . PHE A 1 180 ? 13.116 -4.335 -9.769 1.00 98.62 180 PHE A O 1
ATOM 1407 N N . VAL A 1 181 ? 13.403 -4.637 -11.968 1.00 98.69 181 VAL A N 1
ATOM 1408 C CA . VAL A 1 181 ? 13.782 -3.254 -12.267 1.00 98.69 181 VAL A CA 1
ATOM 1409 C C . VAL A 1 181 ? 12.636 -2.554 -12.979 1.00 98.69 181 VAL A C 1
ATOM 1411 O O . VAL A 1 181 ? 12.165 -2.994 -14.028 1.00 98.69 181 VAL A O 1
ATOM 1414 N N . VAL A 1 182 ? 12.195 -1.425 -12.428 1.00 98.56 182 VAL A N 1
ATOM 1415 C CA . VAL A 1 182 ? 11.035 -0.682 -12.930 1.00 98.56 182 VAL A CA 1
ATOM 1416 C C . VAL A 1 182 ? 11.332 0.808 -13.047 1.00 98.56 182 VAL A C 1
ATOM 1418 O O . VAL A 1 182 ? 11.959 1.411 -12.177 1.00 98.56 182 VAL A O 1
ATOM 1421 N N . ASN A 1 183 ? 10.836 1.439 -14.109 1.00 98.62 183 ASN A N 1
ATOM 1422 C CA . ASN A 1 183 ? 10.812 2.890 -14.244 1.00 98.62 183 ASN A CA 1
ATOM 1423 C C . ASN A 1 183 ? 9.622 3.475 -13.460 1.00 98.62 183 ASN A C 1
ATOM 1425 O O . ASN A 1 183 ? 8.503 3.618 -13.979 1.00 98.62 183 ASN A O 1
ATOM 1429 N N . LYS A 1 184 ? 9.866 3.800 -12.186 1.00 98.19 184 LYS A N 1
ATOM 1430 C CA . LYS A 1 184 ? 8.893 4.376 -11.256 1.00 98.19 184 LYS A CA 1
ATOM 1431 C C . LYS A 1 184 ? 8.302 5.685 -11.826 1.00 98.19 184 LYS A C 1
ATOM 1433 O O . LYS A 1 184 ? 9.054 6.586 -12.209 1.00 98.19 184 LYS A O 1
ATOM 1438 N N . PRO A 1 185 ? 6.966 5.856 -11.817 1.00 97.38 185 PRO A N 1
ATOM 1439 C CA . PRO A 1 185 ? 6.332 7.131 -12.145 1.00 97.38 185 PRO A CA 1
ATOM 1440 C C . PRO A 1 185 ? 6.584 8.192 -11.062 1.00 97.38 185 PRO A C 1
ATOM 1442 O O . PRO A 1 185 ? 6.824 7.879 -9.892 1.00 97.38 185 PRO A O 1
ATOM 1445 N N . ALA A 1 186 ? 6.477 9.468 -11.430 1.00 95.81 186 ALA A N 1
ATOM 1446 C CA . ALA A 1 186 ? 6.392 10.551 -10.452 1.00 95.81 186 ALA A CA 1
ATOM 1447 C C . ALA A 1 186 ? 5.106 10.428 -9.606 1.00 95.81 186 ALA A C 1
ATOM 1449 O O . ALA A 1 186 ? 4.151 9.760 -9.998 1.00 95.81 186 ALA A O 1
ATOM 1450 N N . ARG A 1 187 ? 5.075 11.105 -8.452 1.00 95.31 187 ARG A N 1
ATOM 1451 C CA . ARG A 1 187 ? 3.952 11.134 -7.488 1.00 95.31 187 ARG A CA 1
ATOM 1452 C C . ARG A 1 187 ? 3.617 9.783 -6.838 1.00 95.31 187 ARG A C 1
ATOM 1454 O O . ARG A 1 187 ? 2.488 9.567 -6.409 1.00 95.31 187 ARG A O 1
ATOM 1461 N N . LEU A 1 188 ? 4.605 8.899 -6.707 1.00 97.19 188 LEU A N 1
ATOM 1462 C CA . LEU A 1 188 ? 4.471 7.599 -6.037 1.00 97.19 188 LEU A CA 1
ATOM 1463 C C . LEU A 1 188 ? 5.666 7.350 -5.110 1.00 97.19 188 LEU A C 1
ATOM 1465 O O . LEU A 1 188 ? 6.796 7.428 -5.580 1.00 97.19 188 LEU A O 1
ATOM 1469 N N . PRO A 1 189 ? 5.507 7.053 -3.816 1.00 97.75 189 PRO A N 1
ATOM 1470 C CA . PRO A 1 189 ? 6.653 6.783 -2.961 1.00 97.75 189 PRO A CA 1
ATOM 1471 C C . PRO A 1 189 ? 7.272 5.417 -3.287 1.00 97.75 189 PRO A C 1
ATOM 1473 O O . PRO A 1 189 ? 6.581 4.465 -3.653 1.00 97.75 189 PRO A O 1
ATOM 1476 N N . THR A 1 190 ? 8.592 5.305 -3.128 1.00 98.12 190 THR A N 1
ATOM 1477 C CA . THR A 1 190 ? 9.284 4.018 -3.315 1.00 98.12 190 THR A CA 1
ATOM 1478 C C . THR A 1 190 ? 8.949 3.028 -2.194 1.00 98.12 190 THR A C 1
ATOM 1480 O O . THR A 1 190 ? 8.798 1.839 -2.443 1.00 98.12 190 THR A O 1
ATOM 1483 N N . GLN A 1 191 ? 8.771 3.522 -0.966 1.00 96.19 191 GLN A N 1
ATOM 1484 C CA . GLN A 1 191 ? 8.436 2.732 0.220 1.00 96.19 191 GLN A CA 1
ATOM 1485 C C . GLN A 1 191 ? 7.047 3.109 0.751 1.00 96.19 191 GLN A C 1
ATOM 1487 O O . GLN A 1 191 ? 6.579 4.226 0.536 1.00 96.19 191 GLN A O 1
ATOM 1492 N N . ALA A 1 192 ? 6.408 2.181 1.467 1.00 95.31 192 ALA A N 1
ATOM 1493 C CA . ALA A 1 192 ? 5.163 2.421 2.189 1.00 95.31 192 ALA A CA 1
ATOM 1494 C C . ALA A 1 192 ? 5.231 3.676 3.079 1.00 95.31 192 ALA A C 1
ATOM 1496 O O . ALA A 1 192 ? 6.196 3.883 3.819 1.00 95.31 192 ALA A O 1
ATOM 1497 N N . HIS A 1 193 ? 4.170 4.477 3.038 1.00 95.00 193 HIS A N 1
ATOM 1498 C CA . HIS A 1 193 ? 3.961 5.614 3.928 1.00 95.00 193 HIS A CA 1
ATOM 1499 C C . HIS A 1 193 ? 3.433 5.127 5.286 1.00 95.00 193 HIS A C 1
ATOM 1501 O O . HIS A 1 193 ? 2.836 4.054 5.373 1.00 95.00 193 HIS A O 1
ATOM 1507 N N . GLU A 1 194 ? 3.597 5.900 6.360 1.00 92.94 194 GLU A N 1
ATOM 1508 C CA . GLU A 1 194 ? 3.074 5.514 7.683 1.00 92.94 194 GLU A CA 1
ATOM 1509 C C . GLU A 1 194 ? 1.566 5.230 7.630 1.00 92.94 194 GLU A C 1
ATOM 1511 O O . GLU A 1 194 ? 1.115 4.165 8.022 1.00 92.94 194 GLU A O 1
ATOM 1516 N N . SER A 1 195 ? 0.792 6.094 6.982 1.00 94.00 195 SER A N 1
ATOM 1517 C CA . SER A 1 195 ? -0.653 5.921 6.861 1.00 94.00 195 SER A CA 1
ATOM 1518 C C . SER A 1 195 ? -1.093 5.053 5.681 1.00 94.00 195 SER A C 1
ATOM 1520 O O . SER A 1 195 ? -2.274 4.765 5.567 1.00 94.00 195 SER A O 1
ATOM 1522 N N . ASN A 1 196 ? -0.182 4.634 4.797 1.00 95.00 196 ASN A N 1
ATOM 1523 C CA . ASN A 1 196 ? -0.527 3.873 3.594 1.00 95.00 196 ASN A CA 1
ATOM 1524 C C . ASN A 1 196 ? 0.546 2.821 3.289 1.00 95.00 196 ASN A C 1
ATOM 1526 O O . ASN A 1 196 ? 1.648 3.133 2.827 1.00 95.00 196 ASN A O 1
ATOM 1530 N N . GLY A 1 197 ? 0.199 1.564 3.559 1.00 94.62 197 GLY A N 1
ATOM 1531 C CA . GLY A 1 197 ? 1.054 0.399 3.372 1.00 94.62 197 GLY A CA 1
ATOM 1532 C C . GLY A 1 197 ? 1.115 -0.119 1.937 1.00 94.62 197 GLY A C 1
ATOM 1533 O O . GLY A 1 197 ? 1.965 -0.961 1.649 1.00 94.62 197 GLY A O 1
ATOM 1534 N N . CYS A 1 198 ? 0.235 0.357 1.056 1.00 94.00 198 CYS A N 1
ATOM 1535 C CA . CYS A 1 198 ? -0.073 -0.312 -0.200 1.00 94.00 198 CYS A CA 1
ATOM 1536 C C . CYS A 1 198 ? 0.259 0.496 -1.456 1.00 94.00 198 CYS A C 1
ATOM 1538 O O . CYS A 1 198 ? 0.753 -0.075 -2.426 1.00 94.00 198 CYS A O 1
ATOM 1540 N N . GLU A 1 199 ? 0.010 1.805 -1.464 1.00 95.81 199 GLU A N 1
ATOM 1541 C CA . GLU A 1 199 ? 0.255 2.671 -2.623 1.00 95.81 199 GLU A CA 1
ATOM 1542 C C . GLU A 1 199 ? 1.715 3.168 -2.643 1.00 95.81 199 GLU A C 1
ATOM 1544 O O . GLU A 1 199 ? 2.016 4.354 -2.510 1.00 95.81 199 GLU A O 1
ATOM 1549 N N . CYS A 1 200 ? 2.641 2.224 -2.800 1.00 97.38 200 CYS A N 1
ATOM 1550 C CA . CYS A 1 200 ? 4.070 2.443 -3.035 1.00 97.38 200 CYS A CA 1
ATOM 1551 C C . CYS A 1 200 ? 4.542 1.567 -4.203 1.00 97.38 200 CYS A C 1
ATOM 1553 O O . CYS A 1 200 ? 3.818 0.662 -4.608 1.00 97.38 200 CYS A O 1
ATOM 1555 N N . VAL A 1 201 ? 5.740 1.807 -4.748 1.00 98.25 201 VAL A N 1
ATOM 1556 C CA . VAL A 1 201 ? 6.224 1.089 -5.948 1.00 98.25 201 VAL A CA 1
ATOM 1557 C C . VAL A 1 201 ? 6.049 -0.438 -5.857 1.00 98.25 201 VAL A C 1
ATOM 1559 O O . VAL A 1 201 ? 5.363 -0.964 -6.733 1.00 98.25 201 VAL A O 1
ATOM 1562 N N . PRO A 1 202 ? 6.555 -1.151 -4.825 1.00 97.62 202 PRO A N 1
ATOM 1563 C CA . PRO A 1 202 ? 6.331 -2.592 -4.697 1.00 97.62 202 PRO A CA 1
ATOM 1564 C C . PRO A 1 202 ? 4.846 -2.959 -4.694 1.00 97.62 202 PRO A C 1
ATOM 1566 O O . PRO A 1 202 ? 4.411 -3.749 -5.522 1.00 97.62 202 PRO A O 1
ATOM 1569 N N . GLY A 1 203 ? 4.043 -2.321 -3.837 1.00 95.94 203 GLY A N 1
ATOM 1570 C CA . GLY A 1 203 ? 2.630 -2.672 -3.677 1.00 95.94 203 GLY A CA 1
ATOM 1571 C C . GLY A 1 203 ? 1.768 -2.378 -4.909 1.00 95.94 203 GLY A C 1
ATOM 1572 O O . GLY A 1 203 ? 0.803 -3.098 -5.170 1.00 95.94 203 GLY A O 1
ATOM 1573 N N . CYS A 1 204 ? 2.105 -1.352 -5.694 1.00 96.38 204 CYS A N 1
ATOM 1574 C CA . CYS A 1 204 ? 1.412 -1.042 -6.945 1.00 96.38 204 CYS A CA 1
ATOM 1575 C C . CYS A 1 204 ? 1.806 -2.016 -8.062 1.00 96.38 204 CYS A C 1
ATOM 1577 O O . CYS A 1 204 ? 0.928 -2.470 -8.797 1.00 96.38 204 CYS A O 1
ATOM 1579 N N . VAL A 1 205 ? 3.095 -2.359 -8.170 1.00 96.81 205 VAL A N 1
ATOM 1580 C CA . VAL A 1 205 ? 3.604 -3.344 -9.138 1.00 96.81 205 VAL A CA 1
ATOM 1581 C C . VAL A 1 205 ? 3.038 -4.727 -8.833 1.00 96.81 205 VAL A C 1
ATOM 1583 O O . VAL A 1 205 ? 2.433 -5.331 -9.712 1.00 96.81 205 VAL A O 1
ATOM 1586 N N . GLU A 1 206 ? 3.167 -5.203 -7.593 1.00 96.31 206 GLU A N 1
ATOM 1587 C CA . GLU A 1 206 ? 2.695 -6.527 -7.178 1.00 96.31 206 GLU A CA 1
ATOM 1588 C C . GLU A 1 206 ? 1.212 -6.703 -7.488 1.00 96.31 206 GLU A C 1
ATOM 1590 O O . GLU A 1 206 ? 0.826 -7.629 -8.198 1.00 96.31 206 GLU A O 1
ATOM 1595 N N . ARG A 1 207 ? 0.386 -5.745 -7.059 1.00 93.94 207 ARG A N 1
ATOM 1596 C CA . ARG A 1 207 ? -1.057 -5.767 -7.310 1.00 93.94 207 ARG A CA 1
ATOM 1597 C C . ARG A 1 207 ? -1.390 -5.726 -8.796 1.00 93.94 207 ARG A C 1
ATOM 1599 O O . ARG A 1 207 ? -2.230 -6.491 -9.253 1.00 93.94 207 ARG A O 1
ATOM 1606 N N . SER A 1 208 ? -0.755 -4.829 -9.548 1.00 94.50 208 SER A N 1
ATOM 1607 C CA . SER A 1 208 ? -1.086 -4.632 -10.963 1.00 94.50 208 SER A CA 1
ATOM 1608 C C . SER A 1 208 ? -0.638 -5.796 -11.837 1.00 94.50 208 SER A C 1
ATOM 1610 O O . SER A 1 208 ? -1.228 -6.021 -12.889 1.00 94.50 208 SER A O 1
ATOM 1612 N N . LEU A 1 209 ? 0.414 -6.509 -11.432 1.00 95.19 209 LEU A N 1
ATOM 1613 C CA . LEU A 1 209 ? 1.007 -7.601 -12.199 1.00 95.19 209 LEU A CA 1
ATOM 1614 C C . LEU A 1 209 ? 0.642 -8.991 -11.663 1.00 95.19 209 LEU A C 1
ATOM 1616 O O . LEU A 1 209 ? 1.080 -9.980 -12.247 1.00 95.19 209 LEU A O 1
ATOM 1620 N N . GLY A 1 210 ? -0.154 -9.067 -10.591 1.00 94.25 210 GLY A N 1
ATOM 1621 C CA . GLY A 1 210 ? -0.589 -10.324 -9.981 1.00 94.25 210 GLY A CA 1
ATOM 1622 C C . GLY A 1 210 ? 0.520 -11.066 -9.228 1.00 94.25 210 GLY A C 1
ATOM 1623 O O . GLY A 1 210 ? 0.495 -12.291 -9.168 1.00 94.25 210 GLY A O 1
ATOM 1624 N N . LEU A 1 211 ? 1.507 -10.347 -8.686 1.00 94.62 211 LEU A N 1
ATOM 1625 C CA . LEU A 1 211 ? 2.538 -10.930 -7.826 1.00 94.62 211 LEU A CA 1
ATOM 1626 C C . LEU A 1 211 ? 2.029 -11.036 -6.385 1.00 94.62 211 LEU A C 1
ATOM 1628 O O . LEU A 1 211 ? 1.169 -10.266 -5.951 1.00 94.62 211 LEU A O 1
ATOM 1632 N N . ASN A 1 212 ? 2.612 -11.959 -5.621 1.00 92.81 212 ASN A N 1
ATOM 1633 C CA . ASN A 1 212 ? 2.286 -12.098 -4.208 1.00 92.81 212 ASN A CA 1
ATOM 1634 C C . ASN A 1 212 ? 2.682 -10.821 -3.433 1.00 92.81 212 ASN A C 1
ATOM 1636 O O . ASN A 1 212 ? 3.787 -10.304 -3.624 1.00 92.81 212 ASN A O 1
ATOM 1640 N N . PRO A 1 213 ? 1.817 -10.305 -2.540 1.00 90.56 213 PRO A N 1
ATOM 1641 C CA . PRO A 1 213 ? 2.142 -9.130 -1.741 1.00 90.56 213 PRO A CA 1
ATOM 1642 C C . PRO A 1 213 ? 3.401 -9.325 -0.886 1.00 90.56 213 PRO A C 1
ATOM 1644 O O . PRO A 1 213 ? 3.516 -10.292 -0.131 1.00 90.56 213 PRO A O 1
ATOM 1647 N N . GLY A 1 214 ? 4.325 -8.366 -0.941 1.00 89.81 214 GLY A N 1
ATOM 1648 C CA . GLY A 1 214 ? 5.577 -8.391 -0.181 1.00 89.81 214 GLY A CA 1
ATOM 1649 C C . GLY A 1 214 ? 6.694 -9.251 -0.782 1.00 89.81 214 GLY A C 1
ATOM 1650 O O . GLY A 1 214 ? 7.702 -9.473 -0.102 1.00 89.81 214 GLY A O 1
ATOM 1651 N N . THR A 1 215 ? 6.545 -9.723 -2.021 1.00 94.31 215 THR A N 1
ATOM 1652 C CA . THR A 1 215 ? 7.622 -10.376 -2.780 1.00 94.31 215 THR A CA 1
ATOM 1653 C C . THR A 1 215 ? 8.727 -9.389 -3.158 1.00 94.31 215 THR A C 1
ATOM 1655 O O . THR A 1 215 ? 9.903 -9.736 -3.083 1.00 94.31 215 THR A O 1
ATOM 1658 N N . LEU A 1 216 ? 8.379 -8.154 -3.516 1.00 97.50 216 LEU A N 1
ATOM 1659 C CA . LEU A 1 216 ? 9.322 -7.129 -3.946 1.00 97.50 216 LEU A CA 1
ATOM 1660 C C . LEU A 1 216 ? 9.808 -6.289 -2.759 1.00 97.50 216 LEU A C 1
ATOM 1662 O O . LEU A 1 216 ? 9.035 -5.681 -2.013 1.00 97.50 216 LEU A O 1
ATOM 1666 N N . ARG A 1 217 ? 11.129 -6.225 -2.596 1.00 97.50 217 ARG A N 1
ATOM 1667 C CA . ARG A 1 217 ? 11.815 -5.538 -1.498 1.00 97.50 217 ARG A CA 1
ATOM 1668 C C . ARG A 1 217 ? 12.541 -4.309 -2.020 1.00 97.50 217 ARG A C 1
ATOM 1670 O O . ARG A 1 217 ? 13.247 -4.367 -3.020 1.00 97.50 217 ARG A O 1
ATOM 1677 N N . VAL A 1 218 ? 12.377 -3.195 -1.318 1.00 97.50 218 VAL A N 1
ATOM 1678 C CA . VAL A 1 218 ? 13.050 -1.931 -1.638 1.00 97.50 218 VAL A CA 1
ATOM 1679 C C . VAL A 1 218 ? 14.533 -2.033 -1.272 1.00 97.50 218 VAL A C 1
ATOM 1681 O O . VAL A 1 218 ? 14.835 -2.258 -0.103 1.00 97.50 218 VAL A O 1
ATOM 1684 N N . THR A 1 219 ? 15.433 -1.827 -2.238 1.00 97.88 219 THR A N 1
ATOM 1685 C CA . THR A 1 219 ? 16.896 -1.792 -2.016 1.00 97.88 219 THR A CA 1
ATOM 1686 C C . THR A 1 219 ? 17.431 -0.361 -1.912 1.00 97.88 219 THR A C 1
ATOM 1688 O O . THR A 1 219 ? 18.342 -0.073 -1.143 1.00 97.88 219 THR A O 1
ATOM 1691 N N . HIS A 1 220 ? 16.813 0.577 -2.631 1.00 97.81 220 HIS A N 1
ATOM 1692 C CA . HIS A 1 220 ? 17.082 2.010 -2.551 1.00 97.81 220 HIS A CA 1
ATOM 1693 C C . HIS A 1 220 ? 15.794 2.808 -2.785 1.00 97.81 220 HIS A C 1
ATOM 1695 O O . HIS A 1 220 ? 14.769 2.265 -3.197 1.00 97.81 220 HIS A O 1
ATOM 1701 N N . ARG A 1 221 ? 15.825 4.125 -2.547 1.00 97.50 221 ARG A N 1
ATOM 1702 C CA . ARG A 1 221 ? 14.637 4.984 -2.659 1.00 97.50 221 ARG A CA 1
ATOM 1703 C C . ARG A 1 221 ? 14.851 6.184 -3.568 1.00 97.50 221 ARG A C 1
ATOM 1705 O O . ARG A 1 221 ? 15.883 6.837 -3.508 1.00 97.50 221 ARG A O 1
ATOM 1712 N N . LEU A 1 222 ? 13.821 6.487 -4.351 1.00 98.06 222 LEU A N 1
ATOM 1713 C CA . LEU A 1 222 ? 13.601 7.794 -4.963 1.00 98.06 222 LEU A CA 1
ATOM 1714 C C . LEU A 1 222 ? 12.503 8.537 -4.198 1.00 98.06 222 LEU A C 1
ATOM 1716 O O . LEU A 1 222 ? 11.580 7.909 -3.652 1.00 98.06 222 LEU A O 1
ATOM 1720 N N . ASP A 1 223 ? 12.582 9.866 -4.202 1.00 96.75 223 ASP A N 1
ATOM 1721 C CA . ASP A 1 223 ? 11.529 10.721 -3.662 1.00 96.75 223 ASP A CA 1
ATOM 1722 C C . ASP A 1 223 ? 10.207 10.517 -4.399 1.00 96.75 223 ASP A C 1
ATOM 1724 O O . ASP A 1 223 ? 10.154 10.102 -5.562 1.00 96.75 223 ASP A O 1
ATOM 1728 N N . ALA A 1 224 ? 9.103 10.819 -3.712 1.00 94.56 224 ALA A N 1
ATOM 1729 C CA . ALA A 1 224 ? 7.772 10.616 -4.268 1.00 94.56 224 ALA A CA 1
ATOM 1730 C C . ALA A 1 224 ? 7.574 11.404 -5.574 1.00 94.56 224 ALA A C 1
ATOM 1732 O O . ALA A 1 224 ? 6.989 10.874 -6.515 1.00 94.56 224 ALA A O 1
ATOM 1733 N N . SER A 1 225 ? 8.095 12.630 -5.659 1.00 94.94 225 SER A N 1
ATOM 1734 C CA . SER A 1 225 ? 8.029 13.502 -6.840 1.00 94.94 225 SER A CA 1
ATOM 1735 C C . SER A 1 225 ? 8.944 13.071 -7.991 1.00 94.94 225 SER A C 1
ATOM 1737 O O . SER A 1 225 ? 8.675 13.443 -9.129 1.00 94.94 225 SER A O 1
ATOM 1739 N N . THR A 1 226 ? 9.975 12.269 -7.731 1.00 97.62 226 THR A N 1
ATOM 1740 C CA . THR A 1 226 ? 10.980 11.877 -8.728 1.00 97.62 226 THR A CA 1
ATOM 1741 C C . THR A 1 226 ? 10.507 10.676 -9.540 1.00 97.62 226 THR A C 1
ATOM 1743 O O . THR A 1 226 ? 10.016 9.705 -8.972 1.00 97.62 226 THR A O 1
ATOM 1746 N N . SER A 1 227 ? 10.659 10.704 -10.862 1.00 97.94 227 SER A N 1
ATOM 1747 C CA . SER A 1 227 ? 10.527 9.520 -11.724 1.00 97.94 227 SER A CA 1
ATOM 1748 C C . SER A 1 227 ? 11.899 8.942 -12.051 1.00 97.94 227 SER A C 1
ATOM 1750 O O . SER A 1 227 ? 12.863 9.698 -12.149 1.00 97.94 227 SER A O 1
ATOM 1752 N N . GLY A 1 228 ? 11.989 7.635 -12.274 1.00 98.31 228 GLY A N 1
ATOM 1753 C CA . GLY A 1 228 ? 13.247 7.009 -12.672 1.00 98.31 228 GLY A CA 1
ATOM 1754 C C . GLY A 1 228 ? 13.336 5.536 -12.306 1.00 98.31 228 GLY A C 1
ATOM 1755 O O . GLY A 1 228 ? 12.376 4.931 -11.832 1.00 98.31 228 GLY A O 1
ATOM 1756 N N . VAL A 1 229 ? 14.512 4.963 -12.538 1.00 98.69 229 VAL A N 1
ATOM 1757 C CA . VAL A 1 229 ? 14.773 3.539 -12.322 1.00 98.69 229 VAL A CA 1
ATOM 1758 C C . VAL A 1 229 ? 14.817 3.216 -10.829 1.00 98.69 229 VAL A C 1
ATOM 1760 O O . VAL A 1 229 ? 15.505 3.882 -10.057 1.00 98.69 229 VAL A O 1
ATOM 1763 N N . VAL A 1 230 ? 14.086 2.176 -10.434 1.00 98.56 230 VAL A N 1
ATOM 1764 C CA . VAL A 1 230 ? 14.157 1.556 -9.111 1.00 98.56 230 VAL A CA 1
ATOM 1765 C C . VAL A 1 230 ? 14.442 0.074 -9.283 1.00 98.56 230 VAL A C 1
ATOM 1767 O O . VAL A 1 230 ? 13.735 -0.607 -10.028 1.00 98.56 230 VAL A O 1
ATOM 1770 N N . VAL A 1 231 ? 15.458 -0.411 -8.575 1.00 98.62 231 VAL A N 1
ATOM 1771 C CA . VAL A 1 231 ? 15.753 -1.838 -8.446 1.00 98.62 231 VAL A CA 1
ATOM 1772 C C . VAL A 1 231 ? 15.048 -2.367 -7.199 1.00 98.62 231 VAL A C 1
ATOM 1774 O O . VAL A 1 231 ? 15.139 -1.779 -6.122 1.00 98.62 231 VAL A O 1
ATOM 1777 N N . LEU A 1 232 ? 14.320 -3.468 -7.344 1.00 98.62 232 LEU A N 1
ATOM 1778 C CA . LEU A 1 232 ? 13.672 -4.187 -6.253 1.00 98.62 232 LEU A CA 1
ATOM 1779 C C . LEU A 1 232 ? 14.256 -5.595 -6.188 1.00 98.62 232 LEU A C 1
ATOM 1781 O O . LEU A 1 232 ? 14.472 -6.218 -7.223 1.00 98.62 232 LEU A O 1
ATOM 1785 N N . ALA A 1 233 ? 14.484 -6.104 -4.986 1.00 98.38 233 ALA A N 1
ATOM 1786 C CA . ALA A 1 233 ? 14.939 -7.474 -4.784 1.00 98.38 233 ALA A CA 1
ATOM 1787 C C . ALA A 1 233 ? 13.745 -8.417 -4.588 1.00 98.38 233 ALA A C 1
ATOM 1789 O O . ALA A 1 233 ? 12.792 -8.072 -3.883 1.00 98.38 233 ALA A O 1
ATOM 1790 N N . LYS A 1 234 ? 13.802 -9.621 -5.161 1.00 97.75 234 LYS A N 1
ATOM 1791 C CA . LYS A 1 234 ? 12.750 -10.651 -5.047 1.00 97.75 234 LYS A CA 1
ATOM 1792 C C . LYS A 1 234 ? 12.883 -11.502 -3.780 1.00 97.75 234 LYS A C 1
ATOM 1794 O O . LYS A 1 234 ? 11.927 -12.140 -3.342 1.00 97.75 234 LYS A O 1
ATOM 1799 N N . HIS A 1 235 ? 14.048 -11.478 -3.132 1.00 95.31 235 HIS A N 1
ATOM 1800 C CA . HIS A 1 235 ? 14.289 -12.153 -1.859 1.00 95.31 235 HIS A CA 1
ATOM 1801 C C . HIS A 1 235 ? 15.327 -11.438 -0.999 1.00 95.31 235 HIS A C 1
ATOM 1803 O O . HIS A 1 235 ? 16.009 -10.513 -1.424 1.00 95.31 235 HIS A O 1
ATOM 1809 N N . ARG A 1 236 ? 15.450 -11.887 0.254 1.00 94.69 236 ARG A N 1
ATOM 1810 C CA . ARG A 1 236 ? 16.307 -11.251 1.261 1.00 94.69 236 ARG A CA 1
ATOM 1811 C C . ARG A 1 236 ? 17.791 -11.241 0.886 1.00 94.69 236 ARG A C 1
ATOM 1813 O O . ARG A 1 236 ? 18.454 -10.290 1.246 1.00 94.69 236 ARG A O 1
ATOM 1820 N N . ALA A 1 237 ? 18.301 -12.268 0.204 1.00 95.62 237 ALA A N 1
ATOM 1821 C CA . ALA A 1 237 ? 19.719 -12.324 -0.166 1.00 95.62 237 ALA A CA 1
ATOM 1822 C C . ALA A 1 237 ? 20.116 -11.319 -1.268 1.00 95.62 237 ALA A C 1
ATOM 1824 O O . ALA A 1 237 ? 21.282 -10.959 -1.352 1.00 95.62 237 ALA A O 1
ATOM 1825 N N . ALA A 1 238 ? 19.153 -10.865 -2.079 1.00 94.69 238 ALA A N 1
ATOM 1826 C CA . ALA A 1 238 ? 19.370 -9.880 -3.138 1.00 94.69 238 ALA A CA 1
ATOM 1827 C C . ALA A 1 238 ? 19.086 -8.439 -2.666 1.00 94.69 238 ALA A C 1
ATOM 1829 O O . ALA A 1 238 ? 19.371 -7.491 -3.397 1.00 94.69 238 ALA A O 1
ATOM 1830 N N . ALA A 1 239 ? 18.491 -8.285 -1.473 1.00 89.25 239 ALA A N 1
ATOM 1831 C CA . ALA A 1 239 ? 18.143 -7.009 -0.848 1.00 89.25 239 ALA A CA 1
ATOM 1832 C C . ALA A 1 239 ? 19.277 -6.492 0.037 1.00 89.25 239 ALA A C 1
ATOM 1834 O O . ALA A 1 239 ? 19.561 -5.279 -0.058 1.00 89.25 239 ALA A O 1
#

Secondary structure (DSSP, 8-state):
-------PPPPS-HHHHHHHHHHHHHHT-TTS-S------SSEEPPPPSS-EEHHHHHHHHHT--HHHHHHHHHTT-EEEEETTTT-PPP-S--------------TT-PPP-PPP----------PPPP--EE---TT-EEPTTEEEEE-SSPPP-HHHH---HHHHHTTEEEE-SSEEEEEEPTT--SS-BTTBSSSSHHHHHHHHHTPPTT-SEESS---TT--EEEEEESSGGG-

pLDDT: mean 79.53, std 23.98, range [25.95, 98.69]